Protein AF-A0A7S1SCK1-F1 (afdb_monomer)

pLDDT: mean 80.09, std 20.57, range [30.55, 98.69]

Sequence (343 aa):
ARYFPLAWQRSQPLWGGAASGPFLVRAAGPAEASNVRANECPYAPLHGMSVSAGSFASDSRRTQKKGAPGYTLLMEMQWVSDPSANIENWYIIDIEKIVQESWQLNPHGPAEMMLDGEIFVNVGQNPKVGSSIKQTQHTQLCQGSLSSYKVLQLASPKGPQFSAKLNAMLDVVDVGPEGNPQDQCGVMIKVAAPCPTSPSVLSFLVELRHYLLQRLSGDSIDFLVLTLSDERGGFVVIFAPIPQLVKMGDEHPDLATWVNPLTGESSESVELEETRIDFGKGVGHFLVAKAALRTQILEGGGEDVVRRIWAFNRIPGLRELVDGFIDCWSLGKPPPPPSLFQT

Mean predicted aligned error: 9.14 Å

Foldseek 3Di:
DQKDKDKDFFQQWFWAFALVFIDTPGHGGDIDIWIWGFDPDQPDPFFTTKTWDQDPQFDPVVPPPDPDRDGDPVNVPNPDPDPSSDDLCWQGWDQLVQQSCQVVQADQFALVPDDPPRFWKKKWWWGPLRDPDGRTTIITITGDACVRFPQSPAFDPVGWDQQPQLNWTWTWGFFAAPPDDSLLTFIKIKTKHLRCNDSSNVCLLNVLLSLCRRAVRSQQKHWTWMWIHNNGSIIMIIITIFTPWDWDDDPPVQQTWIANPQVRDICVNLVASDQDDTNQLLRQRDPCPDPSNVCCCVVVPSSNNSSNSRSRRHHGCVSVSSVQSVVCVSVVHDRDPHDPPPD

Organism: Alexandrium catenella (NCBI:txid2925)

Secondary structure (DSSP, 8-state):
--EEEEEEE--SPEEEEETTEEEEEE-S--EEEEEEE--SS-SSTT---EEEPPPPS--GGGTTS--S----HHHHT---SSGGG----TT---HHHHHHHHHHHS-SSBGGGPPTT---EEEEE--GGG--STT--EEEEEE--GGG-GGGG---TT--EEETTTTEEEEEEEESSTT--GGGSEEEEEEEES-TTSHHHHHHHHHHHHHHHHHTTTTTEEEEEEEEE-SBS-EEEEEEEEE-PEEE-SSSGGG-EEE-TTT--BTTTTT-S-----TTGGGT------HHHHHHHHHHTHHHHHHHHHHHT--TTHHHHHHHHHHHHHTTPPPPP------

Nearest PDB structures (foldseek):
  4i5t-assembly3_B-2  TM=5.013E-01  e=2.150E-02  Saccharomyces cerevisiae S288C
  5nk0-assembly1_A  TM=3.611E-01  e=7.558E+00  Homo sapiens
  5i9u-assembly1_A  TM=3.381E-01  e=6.083E+00  Homo sapiens

Radius of gyration: 20.06 Å; Cα contacts (8 Å, |Δi|>4): 668; chains: 1; bounding box: 53×61×51 Å

Solvent-accessible surface area (backbone atoms only — not comparable to full-atom values): 19498 Å² total; per-residue (Å²): 128,73,60,51,80,45,77,49,65,40,80,60,56,42,70,39,47,30,83,95,28,60,46,82,72,40,70,49,67,53,76,46,74,48,42,41,28,72,53,96,69,58,92,41,100,52,43,46,36,43,28,62,52,60,66,74,76,76,65,78,85,67,61,85,82,53,101,62,97,71,69,49,82,84,50,70,71,48,70,67,93,43,75,86,77,56,61,93,49,61,67,55,78,56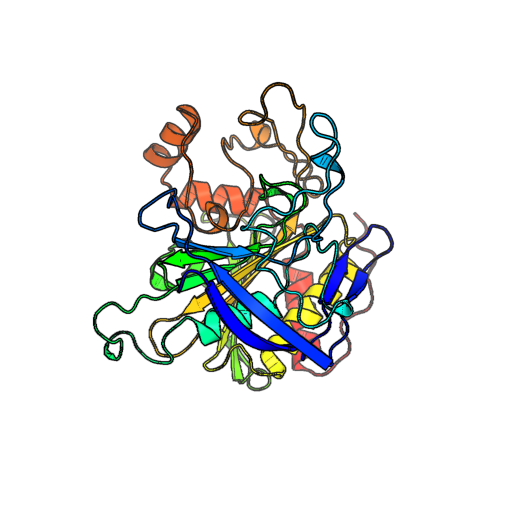,64,66,59,30,36,51,50,24,59,73,65,31,80,88,35,35,65,90,73,59,56,96,88,64,63,48,35,29,20,20,33,52,23,58,78,39,50,88,60,84,87,60,45,47,42,42,35,25,65,32,37,44,88,72,25,71,76,73,64,64,65,29,98,84,43,66,42,80,34,80,83,51,61,25,34,41,31,69,22,72,36,35,49,89,87,58,56,72,82,54,18,12,55,39,36,38,44,37,17,70,58,59,76,37,68,51,42,47,48,51,56,46,49,50,51,51,53,49,23,63,71,61,40,12,57,49,44,45,44,49,44,39,16,23,36,61,53,68,29,32,27,33,37,41,46,22,67,31,57,51,55,43,74,54,69,70,93,46,74,89,73,43,44,38,29,32,79,79,76,70,49,35,27,69,83,70,74,43,78,66,62,63,60,23,69,46,39,66,58,62,51,74,85,76,85,44,71,66,45,45,48,48,33,71,73,62,35,52,66,48,50,38,20,45,28,32,24,62,36,30,56,76,66,47,65,63,56,51,51,49,39,52,55,21,57,74,69,74,41,76,56,78,76,88,70,81,77,82,124

Structure (mmCIF, N/CA/C/O backbone):
data_AF-A0A7S1SCK1-F1
#
_entry.id   AF-A0A7S1SCK1-F1
#
loop_
_atom_site.group_PDB
_atom_site.id
_atom_site.type_symbol
_atom_site.label_atom_id
_atom_site.label_alt_id
_atom_site.label_comp_id
_atom_site.label_asym_id
_atom_site.label_entity_id
_atom_site.label_seq_id
_atom_site.pdbx_PDB_ins_code
_atom_site.Cartn_x
_atom_site.Cartn_y
_atom_site.Cartn_z
_atom_site.occupancy
_atom_site.B_iso_or_equiv
_atom_site.auth_seq_id
_atom_site.auth_comp_id
_atom_site.auth_asym_id
_atom_site.auth_atom_id
_atom_site.pdbx_PDB_model_num
ATOM 1 N N . ALA A 1 1 ? 18.844 20.129 -12.618 1.00 42.25 1 ALA A N 1
ATOM 2 C CA . ALA A 1 1 ? 17.522 20.089 -13.280 1.00 42.25 1 ALA A CA 1
ATOM 3 C C . ALA A 1 1 ? 16.441 20.063 -12.200 1.00 42.25 1 ALA A C 1
ATOM 5 O O . ALA A 1 1 ? 16.673 19.422 -11.186 1.00 42.25 1 ALA A O 1
ATOM 6 N N . ARG A 1 2 ? 15.319 20.790 -12.347 1.00 45.69 2 ARG A N 1
ATOM 7 C CA . ARG A 1 2 ? 14.222 20.780 -11.345 1.00 45.69 2 ARG A CA 1
ATOM 8 C C . ARG A 1 2 ? 13.293 19.563 -11.475 1.00 45.69 2 ARG A C 1
ATOM 10 O O . ARG A 1 2 ? 12.559 19.276 -10.534 1.00 45.69 2 ARG A O 1
ATOM 17 N N . TYR A 1 3 ? 13.349 18.882 -12.622 1.00 56.59 3 TYR A N 1
ATOM 18 C CA . TYR A 1 3 ? 12.568 17.693 -12.939 1.00 56.59 3 TYR A CA 1
ATOM 19 C C . TYR A 1 3 ? 13.442 16.637 -13.621 1.00 56.59 3 TYR A C 1
ATOM 21 O O . TYR A 1 3 ? 14.304 17.000 -14.428 1.00 56.59 3 TYR A O 1
ATOM 29 N N . PHE A 1 4 ? 13.208 15.363 -13.307 1.00 63.53 4 PHE A N 1
ATOM 30 C CA . PHE A 1 4 ? 13.809 14.210 -13.983 1.00 63.53 4 PHE A CA 1
ATOM 31 C C . PHE A 1 4 ? 12.689 13.337 -14.577 1.00 63.53 4 PHE A C 1
ATOM 33 O O . PHE A 1 4 ? 11.868 12.835 -13.801 1.00 63.53 4 PHE A O 1
ATOM 40 N N . PRO A 1 5 ? 12.589 13.216 -15.916 1.00 71.12 5 PRO A N 1
ATOM 41 C CA . PRO A 1 5 ? 11.580 12.381 -16.549 1.00 71.12 5 PRO A CA 1
ATOM 42 C C . PRO A 1 5 ? 12.015 10.912 -16.549 1.00 71.12 5 PRO A C 1
ATOM 44 O O . PRO A 1 5 ? 13.121 10.574 -16.965 1.00 71.12 5 PRO A O 1
ATOM 47 N N . LEU A 1 6 ? 11.104 10.043 -16.132 1.00 76.81 6 LEU A N 1
ATOM 48 C CA . LEU A 1 6 ? 11.223 8.591 -16.169 1.00 76.81 6 LEU A CA 1
ATOM 49 C C . LEU A 1 6 ? 10.222 8.070 -17.195 1.00 76.81 6 LEU A C 1
ATOM 51 O O . LEU A 1 6 ? 9.016 8.120 -16.949 1.00 76.81 6 LEU A O 1
ATOM 55 N N . ALA A 1 7 ? 10.698 7.618 -18.351 1.00 82.12 7 ALA A N 1
ATOM 56 C CA . ALA A 1 7 ? 9.837 7.045 -19.381 1.00 82.12 7 ALA A CA 1
ATOM 57 C C . ALA A 1 7 ? 9.597 5.557 -19.104 1.00 82.12 7 ALA A C 1
ATOM 59 O O . ALA A 1 7 ? 10.535 4.820 -18.803 1.00 82.12 7 ALA A O 1
ATOM 60 N N . TRP A 1 8 ? 8.352 5.106 -19.230 1.00 85.62 8 TRP A N 1
ATOM 61 C CA . TRP A 1 8 ? 7.984 3.699 -19.070 1.00 85.62 8 TRP A CA 1
ATOM 62 C C . TRP A 1 8 ? 6.758 3.358 -19.921 1.00 85.62 8 TRP A C 1
ATOM 64 O O . TRP A 1 8 ? 6.086 4.242 -20.445 1.00 85.62 8 TRP A O 1
ATOM 74 N N . GLN A 1 9 ? 6.477 2.071 -20.107 1.00 87.75 9 GLN A N 1
ATOM 75 C CA . GLN A 1 9 ? 5.295 1.612 -20.836 1.00 87.75 9 GLN A CA 1
ATOM 76 C C . GLN A 1 9 ? 4.350 0.909 -19.872 1.00 87.75 9 GLN A C 1
ATOM 78 O O . GLN A 1 9 ? 4.778 0.024 -19.131 1.00 87.75 9 GLN A O 1
ATOM 83 N N . ARG A 1 10 ? 3.067 1.278 -19.904 1.00 87.75 10 ARG A N 1
ATOM 84 C CA . ARG A 1 10 ? 2.050 0.625 -19.086 1.00 87.75 10 ARG A CA 1
ATOM 85 C C . ARG A 1 10 ? 1.807 -0.792 -19.581 1.00 87.75 10 ARG A C 1
ATOM 87 O O . ARG A 1 10 ? 1.347 -0.992 -20.705 1.00 87.75 10 ARG A O 1
ATOM 94 N N . SER A 1 11 ? 2.074 -1.768 -18.728 1.00 93.56 11 SER A N 1
ATOM 95 C CA . SER A 1 11 ? 1.863 -3.185 -19.014 1.00 93.56 11 SER A CA 1
ATOM 96 C C . SER A 1 11 ? 0.564 -3.718 -18.417 1.00 93.56 11 SER A C 1
ATOM 98 O O . SER A 1 11 ? 0.025 -4.694 -18.937 1.00 93.56 11 SER A O 1
ATOM 100 N N . GLN A 1 12 ? 0.033 -3.075 -17.372 1.00 93.69 12 GLN A N 1
ATOM 101 C CA . GLN A 1 12 ? -1.185 -3.502 -16.693 1.00 93.69 12 GLN A CA 1
ATOM 102 C C . GLN A 1 12 ? -2.282 -2.429 -16.727 1.00 93.69 12 GLN A C 1
ATOM 104 O O . GLN A 1 12 ? -1.997 -1.228 -16.695 1.00 93.69 12 GLN A O 1
ATOM 109 N N . PRO A 1 13 ? -3.564 -2.833 -16.772 1.00 92.06 13 PRO A N 1
ATOM 110 C CA . PRO A 1 13 ? -4.668 -1.893 -16.657 1.00 92.06 13 PRO A CA 1
ATOM 111 C C . PRO A 1 13 ? -4.701 -1.228 -15.274 1.00 92.06 13 PRO A C 1
ATOM 113 O O . PRO A 1 13 ? -4.425 -1.854 -14.252 1.00 92.06 13 PRO A O 1
ATOM 116 N N . LEU A 1 14 ? -5.122 0.035 -15.236 1.00 89.38 14 LEU A N 1
ATOM 117 C CA . LEU A 1 14 ? -5.438 0.736 -13.996 1.00 89.38 14 LEU A CA 1
ATOM 118 C C . LEU A 1 14 ? -6.941 0.640 -13.724 1.00 89.38 14 LEU A C 1
ATOM 120 O O . LEU A 1 14 ? -7.744 1.145 -14.510 1.00 89.38 14 LEU A O 1
ATOM 124 N N . TRP A 1 15 ? -7.310 0.036 -12.595 1.00 90.06 15 TRP A N 1
ATOM 125 C CA . TRP A 1 15 ? -8.703 -0.120 -12.166 1.00 90.06 15 TRP A CA 1
ATOM 126 C C . TRP A 1 15 ? -9.072 0.860 -11.048 1.00 90.06 15 TRP A C 1
ATOM 128 O O . TRP A 1 15 ? -8.384 0.954 -10.025 1.00 90.06 15 TRP A O 1
ATOM 138 N N . GLY A 1 16 ? -10.186 1.562 -11.235 1.00 86.00 16 GLY A N 1
ATOM 139 C CA . GLY A 1 16 ? -10.862 2.370 -10.223 1.00 86.00 16 GLY A CA 1
ATOM 140 C C . GLY A 1 16 ? -12.026 1.603 -9.598 1.00 86.00 16 GLY A C 1
ATOM 141 O O . GLY A 1 16 ? -12.456 0.579 -10.130 1.00 86.00 16 GLY A O 1
ATOM 142 N N . GLY A 1 17 ? -12.527 2.094 -8.467 1.00 85.88 17 GLY A N 1
ATOM 143 C CA . GLY A 1 17 ? -13.680 1.533 -7.769 1.00 85.88 17 GLY A CA 1
ATOM 144 C C . GLY A 1 17 ? -14.823 2.538 -7.662 1.00 85.88 17 GLY A C 1
ATOM 145 O O . GLY A 1 17 ? -14.594 3.719 -7.408 1.00 85.88 17 GLY A O 1
ATOM 146 N N . ALA A 1 18 ? -16.048 2.066 -7.874 1.00 85.56 18 ALA A N 1
ATOM 147 C CA . ALA A 1 18 ? -17.284 2.807 -7.651 1.00 85.56 18 ALA A CA 1
ATOM 148 C C . ALA A 1 18 ? -18.317 1.897 -6.967 1.00 85.56 18 ALA A C 1
ATOM 150 O O . ALA A 1 18 ? -18.137 0.678 -6.927 1.00 85.56 18 ALA A O 1
ATOM 151 N N . ALA A 1 19 ? -19.428 2.473 -6.498 1.00 84.12 19 ALA A N 1
ATOM 152 C CA . ALA A 1 19 ? -20.549 1.719 -5.923 1.00 84.12 19 ALA A CA 1
ATOM 153 C C . ALA A 1 19 ? -21.091 0.638 -6.879 1.00 84.12 19 ALA A C 1
ATOM 155 O O . ALA A 1 19 ? -21.528 -0.428 -6.461 1.00 84.12 19 ALA A O 1
ATOM 156 N N . SER A 1 20 ? -21.041 0.897 -8.191 1.00 84.12 20 SER A N 1
ATOM 157 C CA . SER A 1 20 ? -21.460 -0.044 -9.238 1.00 84.12 20 SER A CA 1
ATOM 158 C C . SER A 1 20 ? -20.439 -1.150 -9.535 1.00 84.12 20 SER A C 1
ATOM 160 O O . SER A 1 20 ? -20.678 -1.970 -10.419 1.00 84.12 20 SER A O 1
ATOM 162 N N . GLY A 1 21 ? -19.291 -1.152 -8.855 1.00 86.31 21 GLY A N 1
ATOM 163 C CA . GLY A 1 21 ? -18.176 -2.062 -9.097 1.00 86.31 21 GLY A CA 1
ATOM 164 C C . GLY A 1 21 ? -16.948 -1.382 -9.715 1.00 86.31 21 GLY A C 1
ATOM 165 O O . GLY A 1 21 ? -16.879 -0.151 -9.809 1.00 86.31 21 GLY A O 1
ATOM 166 N N . PRO A 1 22 ? -15.937 -2.176 -10.106 1.00 89.94 22 PRO A N 1
ATOM 167 C CA . PRO A 1 22 ? -14.716 -1.654 -10.700 1.00 89.94 22 PRO A CA 1
ATOM 168 C C . PRO A 1 22 ? -14.954 -1.093 -12.104 1.00 89.94 22 PRO A C 1
ATOM 170 O O . PRO A 1 22 ? -15.786 -1.591 -12.862 1.00 89.94 22 PRO A O 1
ATOM 173 N N . PHE A 1 23 ? -14.162 -0.093 -12.480 1.00 88.94 23 PHE A N 1
ATOM 174 C CA . PHE A 1 23 ? -14.155 0.475 -13.827 1.00 88.94 23 PHE A CA 1
ATOM 175 C C . PHE A 1 23 ? -12.726 0.690 -14.323 1.00 88.94 23 PHE A C 1
ATOM 177 O O . PHE A 1 23 ? -11.801 0.929 -13.540 1.00 88.94 23 PHE A O 1
ATOM 184 N N . LEU A 1 24 ? -12.536 0.579 -15.638 1.00 89.06 24 LEU A N 1
ATOM 185 C CA . LEU A 1 24 ? -11.230 0.763 -16.259 1.00 89.06 24 LEU A CA 1
ATOM 186 C C . LEU A 1 24 ? -10.907 2.256 -16.335 1.00 89.06 24 LEU A C 1
ATOM 188 O O . LEU A 1 24 ? -11.636 3.019 -16.961 1.00 89.06 24 LEU A O 1
ATOM 192 N N . VAL A 1 25 ? -9.800 2.655 -15.715 1.00 83.50 25 VAL A N 1
ATOM 193 C CA . VAL A 1 25 ? -9.296 4.034 -15.737 1.00 83.50 25 VAL A CA 1
ATOM 194 C C . VAL A 1 25 ? -8.294 4.201 -16.873 1.00 83.50 25 VAL A C 1
ATOM 196 O O . VAL A 1 25 ? -8.360 5.171 -17.621 1.00 83.50 25 VAL A O 1
ATOM 199 N N . ARG A 1 26 ? -7.370 3.241 -17.016 1.00 78.81 26 ARG A N 1
ATOM 200 C CA . ARG A 1 26 ? -6.407 3.177 -18.125 1.00 78.81 26 ARG A CA 1
ATOM 201 C C . ARG A 1 26 ? -6.234 1.750 -18.609 1.00 78.81 26 ARG A C 1
ATOM 203 O O . ARG A 1 26 ? -6.096 0.839 -17.796 1.00 78.81 26 ARG A O 1
ATOM 210 N N . ALA A 1 27 ? -6.177 1.570 -19.922 1.00 86.88 27 ALA A N 1
ATOM 211 C CA . ALA A 1 27 ? -5.784 0.304 -20.530 1.00 86.88 27 ALA A CA 1
ATOM 212 C C . ALA A 1 27 ? -4.258 0.105 -20.475 1.00 86.88 27 ALA A C 1
ATOM 214 O O . ALA A 1 27 ? -3.505 1.068 -20.343 1.00 86.88 27 ALA A O 1
ATOM 215 N N . ALA A 1 28 ? -3.808 -1.143 -20.618 1.00 88.50 28 ALA A N 1
ATOM 216 C CA . ALA A 1 28 ? -2.409 -1.446 -20.910 1.00 88.50 28 ALA A CA 1
ATOM 217 C C . ALA A 1 28 ? -2.033 -1.001 -22.336 1.00 88.50 28 ALA A C 1
ATOM 219 O O . ALA A 1 28 ? -2.894 -0.942 -23.216 1.00 88.50 28 ALA A O 1
ATOM 220 N N . GLY A 1 29 ? -0.751 -0.710 -22.569 1.00 84.81 29 GLY A N 1
ATOM 221 C CA . GLY A 1 29 ? -0.207 -0.337 -23.878 1.00 84.81 29 GLY A CA 1
ATOM 222 C C . GLY A 1 29 ? 0.378 1.079 -23.987 1.00 84.81 29 GLY A C 1
ATOM 223 O O . GLY A 1 29 ? 1.454 1.192 -24.584 1.00 84.81 29 GLY A O 1
ATOM 224 N N . PRO A 1 30 ? -0.265 2.139 -23.446 1.00 79.56 30 PRO A N 1
ATOM 225 C CA . PRO A 1 30 ? 0.226 3.511 -23.573 1.00 79.56 30 PRO A CA 1
ATOM 226 C C . PRO A 1 30 ? 1.644 3.716 -23.026 1.00 79.56 30 PRO A C 1
ATOM 228 O O . PRO A 1 30 ? 2.056 3.078 -22.052 1.00 79.56 30 PRO A O 1
ATOM 231 N N . ALA A 1 31 ? 2.374 4.643 -23.649 1.00 79.56 31 ALA A N 1
ATOM 232 C CA . ALA A 1 31 ? 3.625 5.164 -23.113 1.00 79.56 31 ALA A CA 1
ATOM 233 C C . ALA A 1 31 ? 3.324 6.186 -22.009 1.00 79.56 31 ALA A C 1
ATOM 235 O O . ALA A 1 31 ? 2.456 7.043 -22.155 1.00 79.56 31 ALA A O 1
ATOM 236 N N . GLU A 1 32 ? 4.057 6.097 -20.910 1.00 77.69 32 GLU A N 1
ATOM 237 C CA . GLU A 1 32 ? 3.867 6.891 -19.704 1.00 77.69 32 GLU A CA 1
ATOM 238 C C . GLU A 1 32 ? 5.167 7.618 -19.348 1.00 77.69 32 GLU A C 1
ATOM 240 O O . GLU A 1 32 ? 6.272 7.224 -19.740 1.00 77.69 32 GLU A O 1
ATOM 245 N N . ALA A 1 33 ? 5.037 8.696 -18.579 1.00 72.94 33 ALA A N 1
ATOM 246 C CA . ALA A 1 33 ? 6.177 9.415 -18.037 1.00 72.94 33 ALA A CA 1
ATOM 247 C C . ALA A 1 33 ? 5.908 9.856 -16.596 1.00 72.94 33 ALA A C 1
ATOM 249 O O . ALA A 1 33 ? 4.875 10.460 -16.297 1.00 72.94 33 ALA A O 1
ATOM 250 N N . SER A 1 34 ? 6.870 9.601 -15.713 1.00 72.62 34 SER A N 1
ATOM 251 C CA . SER A 1 34 ? 6.882 10.130 -14.350 1.00 72.62 34 SER A CA 1
ATOM 252 C C . SER A 1 34 ? 7.862 11.295 -14.253 1.00 72.62 34 SER A C 1
ATOM 254 O O . SER A 1 34 ? 9.033 11.154 -14.587 1.00 72.62 34 SER A O 1
ATOM 256 N N . ASN A 1 35 ? 7.391 12.458 -13.798 1.00 67.62 35 ASN A N 1
ATOM 257 C CA . ASN A 1 35 ? 8.214 13.660 -13.652 1.00 67.62 35 ASN A CA 1
ATOM 258 C C . ASN A 1 35 ? 8.532 13.904 -12.176 1.00 67.62 35 ASN A C 1
ATOM 260 O O . ASN A 1 35 ? 7.697 14.419 -11.425 1.00 67.62 35 ASN A O 1
ATOM 264 N N . VAL A 1 36 ? 9.740 13.533 -11.753 1.00 64.31 36 VAL A N 1
ATOM 265 C CA . VAL A 1 36 ? 10.171 13.666 -10.355 1.00 64.31 36 VAL A CA 1
ATOM 266 C C . VAL A 1 36 ? 10.557 15.111 -10.074 1.00 64.31 36 VAL A C 1
ATOM 268 O O . VAL A 1 36 ? 11.450 15.633 -10.737 1.00 64.31 36 VAL A O 1
ATOM 271 N N . ARG A 1 37 ? 9.911 15.757 -9.096 1.00 61.44 37 ARG A N 1
ATOM 272 C CA . ARG A 1 37 ? 10.185 17.145 -8.700 1.00 61.44 37 ARG A CA 1
ATOM 273 C C . ARG A 1 37 ? 10.789 17.213 -7.302 1.00 61.44 37 ARG A C 1
ATOM 275 O O . ARG A 1 37 ? 10.182 16.753 -6.334 1.00 61.44 37 ARG A O 1
ATOM 282 N N . ALA A 1 38 ? 11.901 17.931 -7.164 1.00 52.91 38 ALA A N 1
ATOM 283 C CA . ALA A 1 38 ? 12.373 18.357 -5.851 1.00 52.91 38 ALA A CA 1
ATOM 284 C C . ALA A 1 38 ? 11.420 19.410 -5.248 1.00 52.91 38 ALA A C 1
ATOM 286 O O . ALA A 1 38 ? 11.191 20.469 -5.841 1.00 52.91 38 ALA A O 1
ATOM 287 N N . ASN A 1 39 ? 10.845 19.129 -4.074 1.00 47.62 39 ASN A N 1
ATOM 288 C CA . ASN A 1 39 ? 10.040 20.113 -3.348 1.00 47.62 39 ASN A CA 1
ATOM 289 C C . ASN A 1 39 ? 10.947 21.253 -2.864 1.00 47.62 39 ASN A C 1
ATOM 291 O O . ASN A 1 39 ? 11.971 21.007 -2.237 1.00 47.62 39 ASN A O 1
ATOM 295 N N . GLU A 1 40 ? 10.556 22.503 -3.128 1.00 36.81 40 GLU A N 1
ATOM 296 C CA . GLU A 1 40 ? 11.338 23.694 -2.749 1.00 36.81 40 GLU A CA 1
ATOM 297 C C . GLU A 1 40 ? 11.360 23.927 -1.220 1.00 36.81 40 GLU A C 1
ATOM 299 O O . GLU A 1 40 ? 12.185 24.691 -0.727 1.00 36.81 40 GLU A O 1
ATOM 304 N N . CYS A 1 41 ? 10.489 23.248 -0.460 1.00 33.44 41 CYS A N 1
ATOM 305 C CA . CYS A 1 41 ? 10.453 23.246 1.006 1.00 33.44 41 CYS A CA 1
ATOM 306 C C . CYS A 1 41 ? 10.197 21.816 1.527 1.00 33.44 41 CYS A C 1
ATOM 308 O O . CYS A 1 41 ? 9.042 21.379 1.544 1.00 33.44 41 CYS A O 1
ATOM 310 N N . PRO A 1 42 ? 11.230 21.051 1.921 1.00 34.66 42 PRO A N 1
ATOM 311 C CA . PRO A 1 42 ? 11.028 19.757 2.565 1.00 34.66 42 PRO A CA 1
ATOM 312 C C . PRO A 1 42 ? 10.361 19.963 3.935 1.00 34.66 42 PRO A C 1
ATOM 314 O O . PRO A 1 42 ? 10.872 20.699 4.774 1.00 34.66 42 PRO A O 1
ATOM 317 N N . TYR A 1 43 ? 9.211 19.321 4.170 1.00 34.97 43 TYR A N 1
ATOM 318 C CA . TYR A 1 43 ? 8.501 19.376 5.463 1.00 34.97 43 TYR A CA 1
ATOM 319 C C . TYR A 1 43 ? 9.311 18.738 6.613 1.00 34.97 43 TYR A C 1
ATOM 321 O O . TYR A 1 43 ? 9.049 19.014 7.779 1.00 34.97 43 TYR A O 1
ATOM 329 N N . ALA A 1 44 ? 10.294 17.897 6.281 1.00 35.03 44 ALA A N 1
ATOM 330 C CA . ALA A 1 44 ? 11.272 17.296 7.183 1.00 35.03 44 ALA A CA 1
ATOM 331 C C . ALA A 1 44 ? 12.510 16.859 6.369 1.00 35.03 44 ALA A C 1
ATOM 333 O O . ALA A 1 44 ? 12.363 16.626 5.167 1.00 35.03 44 ALA A O 1
ATOM 334 N N . PRO A 1 45 ? 13.691 16.651 6.988 1.00 33.69 45 PRO A N 1
ATOM 335 C CA . PRO A 1 45 ? 14.883 16.125 6.304 1.00 33.69 45 PRO A CA 1
ATOM 336 C C . PRO A 1 45 ? 14.646 14.797 5.561 1.00 33.69 45 PRO A C 1
ATOM 338 O O . PRO A 1 45 ? 15.330 14.512 4.588 1.00 33.69 45 PRO A O 1
ATOM 341 N N . LEU A 1 46 ? 13.649 14.016 5.999 1.00 36.22 46 LEU A N 1
ATOM 342 C CA . LEU A 1 46 ? 13.269 12.712 5.441 1.00 36.22 46 LEU A CA 1
ATOM 343 C C . LEU A 1 46 ? 12.091 12.776 4.447 1.00 36.22 46 LEU A C 1
ATOM 345 O O . LEU A 1 46 ? 11.764 11.769 3.823 1.00 36.22 46 LEU A O 1
ATOM 349 N N . HIS A 1 47 ? 11.433 13.932 4.285 1.00 32.00 47 HIS A N 1
ATOM 350 C CA . HIS A 1 47 ? 10.285 14.100 3.385 1.00 32.00 47 HIS A CA 1
ATOM 351 C C . HIS A 1 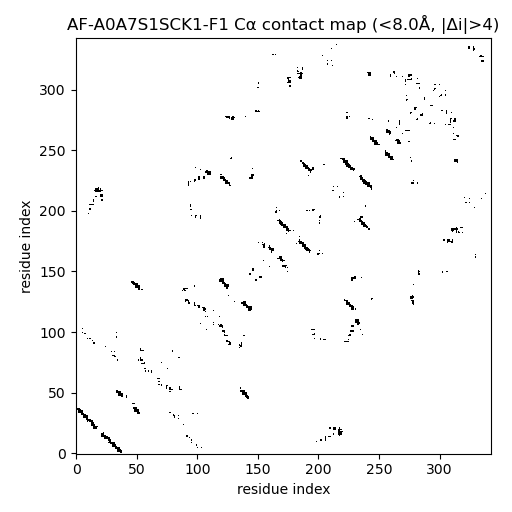47 ? 10.747 14.736 2.070 1.00 32.00 47 HIS A C 1
ATOM 353 O O . HIS A 1 47 ? 10.697 15.956 1.881 1.00 32.00 47 HIS A O 1
ATOM 359 N N . GLY A 1 48 ? 11.269 13.893 1.184 1.00 33.62 48 GLY A N 1
ATOM 360 C CA . GLY A 1 48 ? 11.909 14.312 -0.052 1.00 33.62 48 GLY A CA 1
ATOM 361 C C . GLY A 1 48 ? 11.025 14.064 -1.260 1.00 33.62 48 GLY A C 1
ATOM 362 O O . GLY A 1 48 ? 10.847 12.926 -1.633 1.00 33.62 48 GLY A O 1
ATOM 363 N N . MET A 1 49 ? 10.627 15.137 -1.948 1.00 37.28 49 MET A N 1
ATOM 364 C CA . MET A 1 49 ? 10.156 15.125 -3.345 1.00 37.28 49 MET A CA 1
ATOM 365 C C . MET A 1 49 ? 8.734 14.570 -3.589 1.00 37.28 49 MET A C 1
ATOM 367 O O . MET A 1 49 ? 8.272 13.619 -2.972 1.00 37.28 49 MET A O 1
ATOM 371 N N . SER A 1 50 ? 8.005 15.216 -4.501 1.00 36.53 50 SER A N 1
ATOM 372 C CA . SER A 1 50 ? 6.663 14.806 -4.942 1.00 36.53 50 SER A CA 1
ATOM 373 C C . SER A 1 50 ? 6.693 14.634 -6.456 1.00 36.53 50 SER A C 1
ATOM 375 O O . SER A 1 50 ? 7.206 15.499 -7.169 1.00 36.53 50 SER A O 1
ATOM 377 N N . VAL A 1 51 ? 6.169 13.519 -6.962 1.00 42.69 51 VAL A N 1
ATOM 378 C CA . VAL A 1 51 ? 6.029 13.292 -8.404 1.00 42.69 51 VAL A CA 1
ATOM 379 C C . VAL A 1 51 ? 4.670 13.820 -8.821 1.00 42.69 51 VAL A C 1
ATOM 381 O O . VAL A 1 51 ? 3.643 13.206 -8.530 1.00 42.69 51 VAL A O 1
ATOM 384 N N . SER A 1 52 ? 4.631 14.961 -9.501 1.00 39.94 52 SER A N 1
ATOM 385 C CA . SER A 1 52 ? 3.352 15.523 -9.917 1.00 39.94 52 SER A CA 1
ATOM 386 C C . SER A 1 52 ? 2.694 14.633 -10.973 1.00 39.94 52 SER A C 1
ATOM 388 O O . SER A 1 52 ? 3.288 14.429 -12.034 1.00 39.94 52 SER A O 1
ATOM 390 N N . ALA A 1 53 ? 1.476 14.127 -10.740 1.00 36.06 53 ALA A N 1
ATOM 391 C CA . ALA A 1 53 ? 0.647 13.725 -11.873 1.00 36.06 53 ALA A CA 1
ATOM 392 C C . ALA A 1 53 ? 0.174 14.993 -12.586 1.00 36.06 53 ALA A C 1
ATOM 394 O O . ALA A 1 53 ? -0.119 16.003 -11.939 1.00 36.06 53 ALA A O 1
ATOM 395 N N . GLY A 1 54 ? 0.163 14.937 -13.917 1.00 38.81 54 GLY A N 1
ATOM 396 C CA . GLY A 1 54 ? -0.276 16.033 -14.768 1.00 38.81 54 GLY A CA 1
ATOM 397 C C . GLY A 1 54 ? -1.610 16.599 -14.290 1.00 38.81 54 GLY A C 1
ATOM 398 O O . GLY A 1 54 ? -2.581 15.875 -14.096 1.00 38.81 54 GLY A O 1
ATOM 399 N N . SER A 1 55 ? -1.626 17.901 -14.055 1.00 35.50 55 SER A N 1
ATOM 400 C CA . SER A 1 55 ? -2.835 18.689 -13.862 1.00 35.50 55 SER A CA 1
ATOM 401 C C . SER A 1 55 ? -3.212 19.332 -15.197 1.00 35.50 55 SER A C 1
ATOM 403 O O . SER A 1 55 ? -2.347 19.564 -16.043 1.00 35.50 55 SER A O 1
ATOM 405 N N . PHE A 1 56 ? -4.499 19.613 -15.424 1.00 35.56 56 PHE A N 1
ATOM 406 C CA . PHE A 1 56 ? -4.917 20.332 -16.628 1.00 35.56 56 PHE A CA 1
ATOM 407 C C . PHE A 1 56 ? -4.233 21.703 -16.682 1.00 35.56 56 PHE A C 1
ATOM 409 O O . PHE A 1 56 ? -4.269 22.459 -15.713 1.00 35.56 56 PHE A O 1
ATOM 416 N N . ALA A 1 57 ? -3.665 22.048 -17.841 1.00 37.69 57 ALA A N 1
ATOM 417 C CA . ALA A 1 57 ? -3.026 23.343 -18.078 1.00 37.69 57 ALA A CA 1
ATOM 418 C C . ALA A 1 57 ? -3.988 24.537 -17.865 1.00 37.69 57 ALA A C 1
ATOM 420 O O . ALA A 1 57 ? -3.550 25.666 -17.662 1.00 37.69 57 ALA A O 1
ATOM 421 N N . SER A 1 58 ? -5.300 24.292 -17.867 1.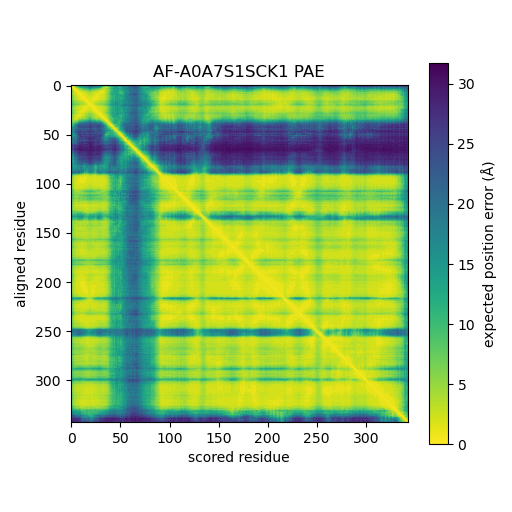00 41.50 58 SER A N 1
ATOM 422 C CA . SER A 1 58 ? -6.349 25.285 -17.646 1.00 41.50 58 SER A CA 1
ATOM 423 C C . SER A 1 58 ? -7.236 24.910 -16.451 1.00 41.50 58 SER A C 1
ATOM 425 O O . SER A 1 58 ? -8.300 24.320 -16.629 1.00 41.50 58 SER A O 1
ATOM 427 N N . ASP A 1 59 ? -6.838 25.263 -15.226 1.00 37.81 59 ASP A N 1
ATOM 428 C CA . ASP A 1 59 ? -7.768 25.248 -14.089 1.00 37.81 59 ASP A CA 1
ATOM 429 C C . ASP A 1 59 ? -8.535 26.578 -14.041 1.00 37.81 59 ASP A C 1
ATOM 431 O O . ASP A 1 59 ? -7.993 27.641 -13.716 1.00 37.81 59 ASP A O 1
ATOM 435 N N . SER A 1 60 ? -9.827 26.522 -14.364 1.00 42.88 60 SER A N 1
ATOM 436 C CA . SER A 1 60 ? -10.766 27.647 -14.285 1.00 42.88 60 SER A CA 1
ATOM 437 C C . SER A 1 60 ? -10.990 28.153 -12.853 1.00 42.88 60 SER A C 1
ATOM 439 O O . SER A 1 60 ? -11.682 29.146 -12.639 1.00 42.88 60 SER A O 1
ATOM 441 N N . ARG A 1 61 ? -10.398 27.525 -11.830 1.00 42.00 61 ARG A N 1
ATOM 442 C CA . ARG A 1 61 ? -10.599 27.922 -10.427 1.00 42.00 61 ARG A CA 1
ATOM 443 C C . ARG A 1 61 ? -9.690 29.039 -9.937 1.00 42.00 61 ARG A C 1
ATOM 445 O O . ARG A 1 61 ? -9.884 29.537 -8.830 1.00 42.00 61 ARG A O 1
ATOM 452 N N . ARG A 1 62 ? -8.770 29.527 -10.776 1.00 39.28 62 ARG A N 1
ATOM 453 C CA . ARG A 1 62 ? -8.009 30.761 -10.502 1.00 39.28 62 ARG A CA 1
ATOM 454 C C . ARG A 1 62 ? -8.680 32.043 -11.011 1.00 39.28 62 ARG A C 1
ATOM 456 O O . ARG A 1 62 ? -8.218 33.139 -10.687 1.00 39.28 62 ARG A O 1
ATOM 463 N N . THR A 1 63 ? -9.791 31.954 -11.744 1.00 40.72 63 THR A N 1
ATOM 464 C CA . THR A 1 63 ? -10.419 33.108 -12.412 1.00 40.72 63 THR A CA 1
ATOM 465 C C . THR A 1 63 ? -11.565 33.750 -11.629 1.00 40.72 63 THR A C 1
ATOM 467 O O . THR A 1 63 ? -12.597 34.070 -12.206 1.00 40.72 63 THR A O 1
ATOM 470 N N . GLN A 1 64 ? -11.396 34.015 -10.329 1.00 45.47 64 GLN A N 1
ATOM 471 C CA . GLN A 1 64 ? -12.269 34.993 -9.653 1.00 45.47 64 GLN A CA 1
ATOM 472 C C . GLN A 1 64 ? -11.649 36.385 -9.497 1.00 45.47 64 GLN A C 1
ATOM 474 O O . GLN A 1 64 ? -12.377 37.319 -9.178 1.00 45.47 64 GLN A O 1
ATOM 479 N N . LYS A 1 65 ? -10.342 36.585 -9.752 1.00 44.22 65 LYS A N 1
ATOM 480 C CA . LYS A 1 65 ? -9.739 37.924 -9.570 1.00 44.22 65 LYS A CA 1
ATOM 481 C C . LYS A 1 65 ? -8.928 38.530 -10.710 1.00 44.22 65 LYS A C 1
ATOM 483 O O . LYS A 1 65 ? -8.713 39.735 -10.652 1.00 44.22 65 LYS A O 1
ATOM 488 N N . LYS A 1 66 ? -8.506 37.804 -11.749 1.00 45.44 66 LYS A N 1
ATOM 489 C CA . LYS A 1 66 ? -7.830 38.420 -12.910 1.00 45.44 66 LYS A CA 1
ATOM 490 C C . LYS A 1 66 ? -8.169 37.652 -14.185 1.00 45.44 66 LYS A C 1
ATOM 492 O O . LYS A 1 66 ? -7.796 36.494 -14.315 1.00 45.44 66 LYS A O 1
ATOM 497 N N . GLY A 1 67 ? -8.916 38.293 -15.083 1.00 41.25 67 GLY A N 1
ATOM 498 C CA . GLY A 1 67 ? -9.449 37.734 -16.329 1.00 41.25 67 GLY A CA 1
ATOM 499 C C . GLY A 1 67 ? -8.406 37.493 -17.422 1.00 41.25 67 GLY A C 1
ATOM 500 O O . GLY A 1 67 ? -8.545 38.014 -18.521 1.00 41.25 67 GLY A O 1
ATOM 501 N N . ALA A 1 68 ? -7.377 36.702 -17.133 1.00 42.75 68 ALA A N 1
ATOM 502 C CA . ALA A 1 68 ? -6.528 36.098 -18.150 1.00 42.75 68 ALA A CA 1
ATOM 503 C C . ALA A 1 68 ? -6.207 34.654 -17.729 1.00 42.75 68 ALA A C 1
ATOM 505 O O . ALA A 1 68 ? -5.874 34.440 -16.558 1.00 42.75 68 ALA A O 1
ATOM 506 N N . PRO A 1 69 ? -6.299 33.664 -18.637 1.00 40.56 69 PRO A N 1
ATOM 507 C CA . PRO A 1 69 ? -5.760 32.337 -18.380 1.00 40.56 69 PRO A CA 1
ATOM 508 C C . PRO A 1 69 ? -4.248 32.481 -18.182 1.00 40.56 69 PRO A C 1
ATOM 510 O O . PRO A 1 69 ? -3.513 32.809 -19.108 1.00 40.56 69 PRO A O 1
ATOM 513 N N . GLY A 1 70 ? -3.800 32.332 -16.940 1.00 40.19 70 GLY A N 1
ATOM 514 C CA . GLY A 1 70 ? -2.391 32.376 -16.585 1.00 40.19 70 GLY A CA 1
ATOM 515 C C . GLY A 1 70 ? -1.937 30.982 -16.210 1.00 40.19 70 GLY A C 1
ATOM 516 O O . GLY A 1 70 ? -2.359 30.460 -15.175 1.00 40.19 70 GLY A O 1
ATOM 517 N N . TYR A 1 71 ? -1.070 30.397 -17.025 1.00 37.75 71 TYR A N 1
ATOM 518 C CA . TYR A 1 71 ? -0.331 29.215 -16.624 1.00 37.75 71 TYR A CA 1
ATOM 519 C C . TYR A 1 71 ? 0.641 29.615 -15.507 1.00 37.75 71 TYR A C 1
ATOM 521 O O . TYR A 1 71 ? 1.240 30.692 -15.523 1.00 37.75 71 TYR A O 1
ATOM 529 N N . THR A 1 72 ? 0.770 28.784 -14.476 1.00 36.88 72 THR A N 1
ATOM 530 C CA . THR A 1 72 ? 1.914 28.930 -13.570 1.00 36.88 72 THR A CA 1
ATOM 531 C C . THR A 1 72 ? 3.091 28.203 -14.198 1.00 36.88 72 THR A C 1
ATOM 533 O O . THR A 1 72 ? 2.894 27.118 -14.735 1.00 36.88 72 THR A O 1
ATOM 536 N N . LEU A 1 73 ? 4.312 28.728 -14.060 1.00 35.22 73 LEU A N 1
ATOM 537 C CA . LEU A 1 73 ? 5.549 28.053 -14.493 1.00 35.22 73 LEU A CA 1
ATOM 538 C C . LEU A 1 73 ? 5.649 26.594 -13.974 1.00 35.22 73 LEU A C 1
ATOM 540 O O . LEU A 1 73 ? 6.334 25.752 -14.546 1.00 35.22 73 LEU A O 1
ATOM 544 N N . LEU A 1 74 ? 4.947 26.305 -12.868 1.00 37.34 74 LEU A N 1
ATOM 545 C CA . LEU A 1 74 ? 4.793 24.997 -12.223 1.00 37.34 74 LEU A CA 1
ATOM 546 C C . LEU A 1 74 ? 3.870 24.019 -12.978 1.00 37.34 74 LEU A C 1
ATOM 548 O O . LEU A 1 74 ? 4.054 22.815 -12.847 1.00 37.34 74 LEU A O 1
ATOM 552 N N . MET A 1 75 ? 2.908 24.520 -13.756 1.00 35.66 75 MET A N 1
ATOM 553 C CA . MET A 1 75 ? 2.016 23.737 -14.626 1.00 35.66 75 MET A CA 1
ATOM 554 C C . MET A 1 75 ? 2.498 23.715 -16.084 1.00 35.66 75 MET A C 1
ATOM 556 O O . MET A 1 75 ? 2.279 22.727 -16.775 1.00 35.66 75 MET A O 1
ATOM 560 N N . GLU A 1 76 ? 3.208 24.755 -16.540 1.00 30.55 76 GLU A N 1
ATOM 561 C CA . GLU A 1 76 ? 3.747 24.866 -17.913 1.00 30.55 76 GLU A CA 1
ATOM 562 C C . GLU A 1 76 ? 4.756 23.766 -18.276 1.00 30.55 76 GLU A C 1
ATOM 564 O O . GLU A 1 76 ? 4.946 23.477 -19.452 1.00 30.55 76 GLU A O 1
ATOM 569 N N . MET A 1 77 ? 5.393 23.134 -17.284 1.00 36.62 77 MET A N 1
ATOM 570 C CA . MET A 1 77 ? 6.396 22.082 -17.503 1.00 36.62 77 MET A CA 1
ATOM 571 C C . MET A 1 77 ? 5.887 20.659 -17.228 1.00 36.62 77 MET A C 1
ATOM 573 O O . MET A 1 77 ? 6.647 19.705 -17.363 1.00 36.62 77 MET A O 1
ATOM 577 N N . GLN A 1 78 ? 4.601 20.489 -16.899 1.00 41.25 78 GLN A N 1
ATOM 578 C CA . GLN A 1 78 ? 3.930 19.184 -16.908 1.00 41.25 78 GLN A CA 1
ATOM 579 C C . GLN A 1 78 ? 3.431 18.869 -18.319 1.00 41.25 78 GLN A C 1
ATOM 581 O O . GLN A 1 78 ? 2.243 18.609 -18.518 1.00 41.25 78 GLN A O 1
ATOM 586 N N . TRP A 1 79 ? 4.310 18.949 -19.322 1.00 36.06 79 TRP A N 1
ATOM 587 C CA . TRP A 1 79 ? 3.893 18.606 -20.674 1.00 36.06 79 TRP A CA 1
ATOM 588 C C . TRP A 1 79 ? 3.510 17.133 -20.715 1.00 36.06 79 TRP A C 1
ATOM 590 O O . TRP A 1 79 ? 4.331 16.231 -20.567 1.00 36.06 79 TRP A O 1
ATOM 600 N N . VAL A 1 80 ? 2.210 16.925 -20.861 1.00 38.16 80 VAL A N 1
ATOM 601 C CA . VAL A 1 80 ? 1.587 15.636 -21.077 1.00 38.16 80 VAL A CA 1
ATOM 602 C C . VAL A 1 80 ? 2.032 15.165 -22.461 1.00 38.16 80 VAL A C 1
ATOM 604 O O . VAL A 1 80 ? 1.581 15.703 -23.470 1.00 38.16 80 VAL A O 1
ATOM 607 N N . SER A 1 81 ? 2.949 14.197 -22.511 1.00 40.38 81 SER A N 1
ATOM 608 C CA . SER A 1 81 ? 3.446 13.632 -23.775 1.00 40.38 81 SER A CA 1
ATOM 609 C C . SER A 1 81 ? 2.343 12.924 -24.578 1.00 40.38 81 SER A C 1
ATOM 611 O O . SER A 1 81 ? 2.443 12.837 -25.798 1.00 40.38 81 SER A O 1
ATOM 613 N N . ASP A 1 82 ? 1.281 12.464 -23.906 1.00 41.53 82 ASP A N 1
ATOM 614 C CA . ASP A 1 82 ? 0.088 11.856 -24.502 1.00 41.53 82 ASP A CA 1
ATOM 615 C C . ASP A 1 82 ? -1.182 12.364 -23.786 1.00 41.53 82 ASP A C 1
ATOM 617 O O . ASP A 1 82 ? -1.393 12.029 -22.621 1.00 41.53 82 ASP A O 1
ATOM 621 N N . PRO A 1 83 ? -2.049 13.169 -24.428 1.00 43.38 83 PRO A N 1
ATOM 622 C CA . PRO A 1 83 ? -3.289 13.666 -23.825 1.00 43.38 83 PRO A CA 1
ATOM 623 C C . PRO A 1 83 ? -4.234 12.578 -23.287 1.00 43.38 83 PRO A C 1
ATOM 625 O O . PRO A 1 83 ? -5.018 12.870 -22.385 1.00 43.38 83 PRO A O 1
ATOM 628 N N . SER A 1 84 ? -4.155 11.338 -23.789 1.00 42.56 84 SER A N 1
ATOM 629 C CA . SER A 1 84 ? -4.902 10.187 -23.256 1.00 42.56 84 SER A CA 1
ATOM 630 C C . SER A 1 84 ? -4.340 9.659 -21.928 1.00 42.56 84 SER A C 1
ATOM 632 O O . SER A 1 84 ? -5.042 8.987 -21.174 1.00 42.56 84 SER A O 1
ATOM 634 N N . ALA A 1 85 ? -3.101 10.034 -21.595 1.00 38.91 85 ALA A N 1
ATOM 635 C CA . ALA A 1 85 ? -2.478 9.822 -20.294 1.00 38.91 85 ALA A CA 1
ATOM 636 C C . ALA A 1 85 ? -2.859 10.909 -19.268 1.00 38.91 85 ALA A C 1
ATOM 638 O O . ALA A 1 85 ? -2.374 10.886 -18.133 1.00 38.91 85 ALA A O 1
ATOM 639 N N . ASN A 1 86 ? -3.714 11.873 -19.627 1.00 41.97 86 ASN A N 1
ATOM 640 C CA . ASN A 1 86 ? -4.276 12.829 -18.681 1.00 41.97 86 ASN A CA 1
ATOM 641 C C . ASN A 1 86 ? -5.555 12.253 -18.069 1.00 41.97 86 ASN A C 1
ATOM 643 O O . ASN A 1 86 ? -6.446 11.806 -18.786 1.00 41.97 86 ASN A O 1
ATOM 647 N N . ILE A 1 87 ? -5.666 12.272 -16.746 1.00 48.69 87 ILE A N 1
ATOM 648 C CA . ILE A 1 87 ? -6.876 11.804 -16.071 1.00 48.69 87 ILE A CA 1
ATOM 649 C C . ILE A 1 87 ? -7.182 12.670 -14.870 1.00 48.69 87 ILE A C 1
ATOM 651 O O . ILE A 1 87 ? -6.297 13.063 -14.110 1.00 48.69 87 ILE A O 1
ATOM 655 N N . GLU A 1 88 ? -8.477 12.822 -14.629 1.00 46.34 88 GLU A N 1
ATOM 656 C CA . GLU A 1 88 ? -9.034 13.086 -13.308 1.00 46.34 88 GLU A CA 1
ATOM 657 C C . GLU A 1 88 ? -8.832 11.837 -12.423 1.00 46.34 88 GLU A C 1
ATOM 659 O O . GLU A 1 88 ? -9.774 11.172 -12.012 1.00 46.34 88 GLU A O 1
ATOM 664 N N . ASN A 1 89 ? -7.572 11.451 -12.176 1.00 51.12 89 ASN A N 1
ATOM 665 C CA . ASN A 1 89 ? -7.193 10.225 -11.458 1.00 51.12 89 ASN A CA 1
ATOM 666 C C . ASN A 1 89 ? -7.270 10.425 -9.941 1.00 51.12 89 ASN A C 1
ATOM 668 O O . ASN A 1 89 ? -6.319 10.179 -9.193 1.00 51.12 89 ASN A O 1
ATOM 672 N N . TRP A 1 90 ? -8.372 11.012 -9.489 1.00 63.78 90 TRP A N 1
ATOM 673 C CA . TRP A 1 90 ? -8.537 11.408 -8.105 1.00 63.78 90 TRP A CA 1
ATOM 674 C C . TRP A 1 90 ? -8.683 10.159 -7.246 1.00 63.78 90 TRP A C 1
ATOM 676 O O . TRP A 1 90 ? -9.586 9.358 -7.464 1.00 63.78 90 TRP A O 1
ATOM 686 N N . TYR A 1 91 ? -7.804 10.020 -6.252 1.00 68.38 91 TYR A N 1
ATOM 687 C CA . TYR A 1 91 ? -7.898 8.961 -5.246 1.00 68.38 91 TYR A CA 1
ATOM 688 C C . TYR A 1 91 ? -7.796 7.531 -5.798 1.00 68.38 91 TYR A C 1
ATOM 690 O O . TYR A 1 91 ? -8.331 6.591 -5.221 1.00 68.38 91 TYR A O 1
ATOM 698 N N . ILE A 1 92 ? -7.103 7.363 -6.925 1.00 80.25 92 ILE A N 1
ATOM 699 C CA . ILE A 1 92 ? -6.802 6.054 -7.502 1.00 80.25 92 ILE A CA 1
ATOM 700 C C . ILE A 1 92 ? -5.318 5.769 -7.290 1.00 80.25 92 ILE A C 1
ATOM 702 O O . ILE A 1 92 ? -4.457 6.556 -7.686 1.00 80.25 92 ILE A O 1
ATOM 706 N N . ILE A 1 93 ? -5.030 4.624 -6.680 1.00 87.81 93 ILE A N 1
ATOM 707 C CA . ILE A 1 93 ? -3.670 4.149 -6.436 1.00 87.81 93 ILE A CA 1
ATOM 708 C C . ILE A 1 93 ? -3.156 3.416 -7.677 1.00 87.81 93 ILE A C 1
ATOM 710 O O . ILE A 1 93 ? -3.690 2.371 -8.057 1.00 87.81 93 ILE A O 1
ATOM 714 N N . ASP A 1 94 ? -2.126 3.972 -8.311 1.00 90.12 94 ASP A N 1
ATOM 715 C CA . ASP A 1 94 ? -1.480 3.423 -9.504 1.00 90.12 94 ASP A CA 1
ATOM 716 C C . ASP A 1 94 ? -0.264 2.579 -9.107 1.00 90.12 94 ASP A C 1
ATOM 718 O O . ASP A 1 94 ? 0.853 3.079 -8.965 1.00 90.12 94 ASP A O 1
ATOM 722 N N . ILE A 1 95 ? -0.516 1.285 -8.895 1.00 95.00 95 ILE A N 1
ATOM 723 C CA . ILE A 1 95 ? 0.477 0.302 -8.437 1.00 95.00 95 ILE A CA 1
ATOM 724 C C . ILE A 1 95 ? 1.677 0.257 -9.382 1.00 95.00 95 ILE A C 1
ATOM 726 O O . ILE A 1 95 ? 2.816 0.301 -8.929 1.00 95.00 95 ILE A O 1
ATOM 730 N N . GLU A 1 96 ? 1.428 0.183 -10.692 1.00 93.94 96 GLU A N 1
ATOM 731 C CA . GLU A 1 96 ? 2.503 0.066 -11.677 1.00 93.94 96 GLU A CA 1
ATOM 732 C C . GLU A 1 96 ? 3.376 1.319 -11.671 1.00 93.94 96 GLU A C 1
ATOM 734 O O . GLU A 1 96 ? 4.595 1.198 -11.650 1.00 93.94 96 GLU A O 1
ATOM 739 N N . LYS A 1 97 ? 2.778 2.512 -11.575 1.00 89.50 97 LYS A N 1
ATOM 740 C CA . LYS A 1 97 ? 3.542 3.757 -11.435 1.00 89.50 97 LYS A CA 1
ATOM 741 C C . LYS A 1 97 ? 4.431 3.757 -10.185 1.00 89.50 97 LYS A C 1
ATOM 743 O O . LYS A 1 97 ? 5.607 4.090 -10.293 1.00 89.50 97 LYS A O 1
ATOM 748 N N . ILE A 1 98 ? 3.896 3.368 -9.023 1.00 92.75 98 ILE A N 1
ATOM 749 C CA . ILE A 1 98 ? 4.654 3.294 -7.758 1.00 92.75 98 ILE A CA 1
ATOM 750 C C . ILE A 1 98 ? 5.843 2.334 -7.895 1.00 92.75 98 ILE A C 1
ATOM 752 O O . ILE A 1 98 ? 6.967 2.671 -7.521 1.00 92.75 98 ILE A O 1
ATOM 756 N N . VAL A 1 99 ? 5.606 1.156 -8.475 1.00 96.00 99 VAL A N 1
ATOM 757 C CA . VAL A 1 99 ? 6.636 0.134 -8.682 1.00 96.00 99 VAL A CA 1
ATOM 758 C C . VAL A 1 99 ? 7.697 0.602 -9.682 1.00 96.00 99 VAL A C 1
ATOM 760 O O . VAL A 1 99 ? 8.887 0.450 -9.416 1.00 96.00 99 VAL A O 1
ATOM 763 N N . GLN A 1 100 ? 7.291 1.202 -10.804 1.00 92.31 100 GLN A N 1
ATOM 764 C CA . GLN A 1 100 ? 8.203 1.721 -11.829 1.00 92.31 100 GLN A CA 1
ATOM 765 C C . GLN A 1 100 ? 9.074 2.860 -11.294 1.00 92.31 100 GLN A C 1
ATOM 767 O O . GLN A 1 100 ? 10.271 2.900 -11.570 1.00 92.31 100 GLN A O 1
ATOM 772 N N . GLU A 1 101 ? 8.497 3.769 -10.508 1.00 88.50 101 GLU A N 1
ATOM 773 C CA . GLU A 1 101 ? 9.238 4.860 -9.874 1.00 88.50 101 GLU A CA 1
ATOM 774 C C . GLU A 1 101 ? 10.216 4.334 -8.825 1.00 88.50 101 GLU A C 1
ATOM 776 O O . GLU A 1 101 ? 11.374 4.738 -8.828 1.00 88.50 101 GLU A O 1
ATOM 781 N N . SER A 1 102 ? 9.799 3.389 -7.977 1.00 91.19 102 SER A N 1
ATOM 782 C CA . SER A 1 102 ? 10.697 2.773 -6.994 1.00 91.19 102 SER A CA 1
ATOM 783 C C . SER A 1 102 ? 11.855 2.038 -7.662 1.00 91.19 102 SER A C 1
ATOM 785 O O . SER A 1 102 ? 13.006 2.244 -7.279 1.00 91.19 102 SER A O 1
ATOM 787 N N . TRP A 1 103 ? 11.564 1.253 -8.704 1.00 92.75 103 TRP A N 1
ATOM 788 C CA . TRP A 1 103 ? 12.570 0.552 -9.495 1.00 92.75 103 TRP A CA 1
ATOM 789 C C . TRP A 1 103 ? 13.571 1.522 -10.119 1.00 92.75 103 TRP A C 1
ATOM 791 O O . TRP A 1 103 ? 14.766 1.296 -10.036 1.00 92.75 103 TRP A O 1
ATOM 801 N N . GLN A 1 104 ? 13.125 2.623 -10.720 1.00 87.88 104 GLN A N 1
ATOM 802 C CA . GLN A 1 104 ? 14.033 3.541 -11.416 1.00 87.88 104 GLN A CA 1
ATOM 803 C C . GLN A 1 104 ? 14.814 4.480 -10.484 1.00 87.88 104 GLN A C 1
ATOM 805 O O . GLN A 1 104 ? 15.851 4.999 -10.890 1.00 87.88 104 GLN A O 1
ATOM 810 N N . LEU A 1 105 ? 14.321 4.729 -9.266 1.00 85.50 105 LEU A N 1
ATOM 811 C CA . LEU A 1 105 ? 14.925 5.679 -8.323 1.00 85.50 105 LEU A CA 1
ATOM 812 C C . LEU A 1 105 ? 15.845 5.040 -7.281 1.00 85.50 105 LEU A C 1
ATOM 814 O O . LEU A 1 105 ? 16.593 5.764 -6.630 1.00 85.50 105 LEU A O 1
ATOM 818 N N . ASN A 1 106 ? 15.789 3.721 -7.101 1.00 85.62 106 ASN A N 1
ATOM 819 C CA . ASN A 1 106 ? 16.620 3.015 -6.129 1.00 85.62 106 ASN A CA 1
ATOM 820 C C . ASN A 1 106 ? 17.781 2.267 -6.803 1.00 85.62 106 ASN A C 1
ATOM 822 O O . ASN A 1 106 ? 17.611 1.748 -7.908 1.00 85.62 106 ASN A O 1
ATOM 826 N N . PRO A 1 107 ? 18.926 2.119 -6.113 1.00 83.81 107 PRO A N 1
ATOM 827 C CA . PRO A 1 107 ? 20.000 1.221 -6.533 1.00 83.81 107 PRO A CA 1
ATOM 828 C C . PRO A 1 107 ? 19.537 -0.239 -6.662 1.00 83.81 107 PRO A C 1
ATOM 830 O O . PRO A 1 107 ? 18.740 -0.724 -5.858 1.00 83.81 107 PRO A O 1
ATOM 833 N N . HIS A 1 108 ? 20.061 -0.960 -7.661 1.00 87.81 108 HIS A N 1
ATOM 834 C CA . HIS A 1 108 ? 19.737 -2.374 -7.930 1.00 87.81 108 HIS A CA 1
ATOM 835 C C . HIS A 1 108 ? 20.804 -3.301 -7.368 1.00 87.81 108 HIS A C 1
ATOM 837 O O . HIS A 1 108 ? 21.539 -3.965 -8.099 1.00 87.81 108 HIS A O 1
ATOM 843 N N . GLY A 1 109 ? 20.900 -3.329 -6.048 1.00 83.81 109 GLY A N 1
ATOM 844 C CA . GLY A 1 109 ? 21.800 -4.233 -5.359 1.00 83.81 109 GLY A CA 1
ATOM 845 C C . GLY A 1 109 ? 21.902 -3.934 -3.873 1.00 83.81 109 GLY A C 1
ATOM 846 O O . GLY A 1 109 ? 21.088 -3.172 -3.341 1.00 83.81 109 GLY A O 1
ATOM 847 N N . PRO A 1 110 ? 22.839 -4.593 -3.181 1.00 90.56 110 PRO A N 1
ATOM 848 C CA . PRO A 1 110 ? 22.916 -4.500 -1.739 1.00 90.56 110 PRO A CA 1
ATOM 849 C C . PRO A 1 110 ? 23.489 -3.144 -1.296 1.00 90.56 110 PRO A C 1
ATOM 851 O O . PRO A 1 110 ? 24.173 -2.470 -2.064 1.00 90.56 110 PRO A O 1
ATOM 854 N N . ALA A 1 111 ? 23.210 -2.720 -0.064 1.00 85.88 111 ALA A N 1
ATOM 855 C CA . ALA A 1 111 ? 23.597 -1.393 0.432 1.00 85.88 111 ALA A CA 1
ATOM 856 C C . ALA A 1 111 ? 25.101 -1.083 0.275 1.00 85.88 111 ALA A C 1
ATOM 858 O O . ALA A 1 111 ? 25.482 0.064 0.056 1.00 85.88 111 ALA A O 1
ATOM 859 N N . GLU A 1 112 ? 25.963 -2.100 0.327 1.00 88.19 112 GLU A N 1
ATOM 860 C CA . GLU A 1 112 ? 27.416 -1.957 0.204 1.00 88.19 112 GLU A CA 1
ATOM 861 C C . GLU A 1 112 ? 27.880 -1.536 -1.198 1.00 88.19 112 GLU A C 1
ATOM 863 O O . GLU A 1 112 ? 29.033 -1.136 -1.355 1.00 88.19 112 GLU A O 1
ATOM 868 N N . MET A 1 113 ? 27.019 -1.637 -2.219 1.00 85.62 113 MET A N 1
ATOM 869 C CA . MET A 1 113 ? 27.347 -1.210 -3.584 1.00 85.62 113 MET A CA 1
ATOM 870 C C . MET A 1 113 ? 26.882 0.209 -3.920 1.00 85.62 113 MET A C 1
ATOM 872 O O . MET A 1 113 ? 27.134 0.673 -5.033 1.00 85.62 113 MET A O 1
ATOM 876 N N . MET A 1 114 ? 26.179 0.869 -2.998 1.00 80.06 114 MET A N 1
ATOM 877 C CA . MET A 1 114 ? 25.688 2.228 -3.204 1.00 80.06 114 MET A CA 1
ATOM 878 C C . MET A 1 114 ? 26.851 3.204 -3.376 1.00 80.06 114 MET A C 1
ATOM 880 O O . MET A 1 114 ? 27.853 3.135 -2.661 1.00 80.06 114 MET A O 1
ATOM 884 N N . LEU A 1 115 ? 26.708 4.129 -4.323 1.00 79.00 115 LEU A N 1
ATOM 885 C CA . LEU A 1 115 ? 27.675 5.203 -4.527 1.00 79.00 115 LEU A CA 1
ATOM 886 C C . LEU A 1 115 ? 27.545 6.268 -3.430 1.00 79.00 115 LEU A C 1
ATOM 888 O O . LEU A 1 115 ? 26.487 6.442 -2.820 1.00 79.00 115 LEU A O 1
ATOM 892 N N . ASP A 1 116 ? 28.618 7.030 -3.213 1.00 75.69 116 ASP A N 1
ATOM 893 C CA . ASP A 1 116 ? 28.626 8.133 -2.251 1.00 75.69 116 ASP A CA 1
ATOM 894 C C . ASP A 1 116 ? 27.471 9.116 -2.517 1.00 75.69 116 ASP A C 1
ATOM 896 O O . ASP A 1 116 ? 27.389 9.750 -3.572 1.00 75.69 116 ASP A O 1
ATOM 900 N N . GLY A 1 117 ? 26.585 9.268 -1.528 1.00 70.25 117 GLY A N 1
ATOM 901 C CA . GLY A 1 117 ? 25.427 10.164 -1.589 1.00 70.25 117 GLY A CA 1
ATOM 902 C C . GLY A 1 117 ? 24.146 9.544 -2.155 1.00 70.25 117 GLY A C 1
ATOM 903 O O . GLY A 1 117 ? 23.112 10.215 -2.143 1.00 70.25 117 GLY A O 1
ATOM 904 N N . GLU A 1 118 ? 24.170 8.287 -2.605 1.00 76.69 118 GLU A N 1
ATOM 905 C CA . GLU A 1 118 ? 22.945 7.549 -2.908 1.00 76.69 118 GLU A CA 1
ATOM 906 C C . GLU A 1 118 ? 22.172 7.227 -1.626 1.00 76.69 118 GLU A C 1
ATOM 908 O O . GLU A 1 118 ? 22.736 7.016 -0.551 1.00 76.69 118 GLU A O 1
ATOM 913 N N . ILE A 1 119 ? 20.847 7.182 -1.746 1.00 79.56 119 ILE A N 1
ATOM 914 C CA . ILE A 1 119 ? 19.938 6.810 -0.665 1.00 79.56 119 ILE A CA 1
ATOM 915 C C . ILE A 1 119 ? 18.869 5.869 -1.209 1.00 79.56 119 ILE A C 1
ATOM 917 O O . ILE A 1 119 ? 18.459 5.990 -2.363 1.00 79.56 119 ILE A O 1
ATOM 921 N N . PHE A 1 120 ? 18.377 4.966 -0.364 1.00 84.00 120 PHE A N 1
ATOM 922 C CA . PHE A 1 120 ? 17.145 4.249 -0.666 1.00 84.00 120 PHE A CA 1
ATOM 923 C C . PHE A 1 120 ? 15.936 5.164 -0.474 1.00 84.00 120 PHE A C 1
ATOM 925 O O . PHE A 1 120 ? 15.884 5.981 0.453 1.00 84.00 120 PHE A O 1
ATOM 932 N N . VAL A 1 121 ? 14.963 5.013 -1.363 1.00 86.12 121 VAL A N 1
ATOM 933 C CA . VAL A 1 121 ? 13.744 5.809 -1.412 1.00 86.12 121 VAL A CA 1
ATOM 934 C C . VAL A 1 121 ? 12.537 4.883 -1.334 1.00 86.12 121 VAL A C 1
ATOM 936 O O . VAL A 1 121 ? 12.359 3.986 -2.160 1.00 86.12 121 VAL A O 1
ATOM 939 N N . ASN A 1 122 ? 11.670 5.154 -0.366 1.00 88.56 122 ASN A N 1
ATOM 940 C CA . ASN A 1 122 ? 10.336 4.590 -0.285 1.00 88.56 122 ASN A CA 1
ATOM 941 C C . ASN A 1 122 ? 9.383 5.418 -1.156 1.00 88.56 122 ASN A C 1
ATOM 943 O O . ASN A 1 122 ? 9.368 6.652 -1.095 1.00 88.56 122 ASN A O 1
ATOM 947 N N . VAL A 1 123 ? 8.597 4.723 -1.973 1.00 90.12 123 VAL A N 1
ATOM 948 C CA . VAL A 1 123 ? 7.719 5.300 -2.990 1.00 90.12 123 VAL A CA 1
ATOM 949 C C . VAL A 1 123 ? 6.296 4.821 -2.752 1.00 90.12 123 VAL A C 1
ATOM 951 O O . VAL A 1 123 ? 6.073 3.628 -2.568 1.00 90.12 123 VAL A O 1
ATOM 954 N N . GLY A 1 124 ? 5.315 5.720 -2.782 1.00 91.06 124 GLY A N 1
ATOM 955 C CA . GLY A 1 124 ? 3.916 5.342 -2.586 1.00 91.06 124 GLY A CA 1
ATOM 956 C C . GLY A 1 124 ? 2.938 6.479 -2.833 1.00 91.06 124 GLY A C 1
ATOM 957 O O . GLY A 1 124 ? 3.328 7.605 -3.123 1.00 91.06 124 GLY A O 1
ATOM 958 N N . GLN A 1 125 ? 1.644 6.194 -2.740 1.00 87.00 125 GLN A N 1
ATOM 959 C CA . GLN A 1 125 ? 0.589 7.194 -2.916 1.00 87.00 125 GLN A CA 1
ATOM 960 C C . GLN A 1 125 ? -0.311 7.236 -1.688 1.00 87.00 125 GLN A C 1
ATOM 962 O O . GLN A 1 125 ? -0.585 6.207 -1.071 1.00 87.00 125 GLN A O 1
ATOM 967 N N . ASN A 1 126 ? -0.790 8.433 -1.352 1.00 87.12 126 ASN A N 1
ATOM 968 C CA . ASN A 1 126 ? -1.795 8.569 -0.312 1.00 87.12 126 ASN A CA 1
ATOM 969 C C . ASN A 1 126 ? -3.131 7.978 -0.782 1.00 87.12 126 ASN A C 1
ATOM 971 O O . ASN A 1 126 ? -3.610 8.359 -1.857 1.00 87.12 126 ASN A O 1
ATOM 975 N N . PRO A 1 127 ? -3.782 7.144 0.043 1.00 88.94 127 PRO A N 1
ATOM 976 C CA . PRO A 1 127 ? -5.184 6.816 -0.149 1.00 88.94 127 PRO A CA 1
ATOM 977 C C . PRO A 1 127 ? -6.053 8.062 0.048 1.00 88.94 127 PRO A C 1
ATOM 979 O O . PRO A 1 127 ? -5.630 9.072 0.626 1.00 88.94 127 PRO A O 1
ATOM 982 N N . LYS A 1 128 ? -7.307 7.985 -0.395 1.00 85.62 128 LYS A N 1
ATOM 983 C CA . LYS A 1 128 ? -8.299 9.062 -0.319 1.00 85.62 128 LYS A CA 1
ATOM 984 C C . LYS A 1 128 ? -8.412 9.675 1.067 1.00 85.62 128 LYS A C 1
ATOM 986 O O . LYS A 1 128 ? -8.333 10.894 1.202 1.00 85.62 128 LYS A O 1
ATOM 991 N N . VAL A 1 129 ? -8.553 8.826 2.081 1.00 85.00 129 VAL A N 1
ATOM 992 C CA . VAL A 1 129 ? -8.697 9.230 3.487 1.00 85.00 129 VAL A CA 1
ATOM 993 C C . VAL A 1 129 ? -7.455 9.944 4.024 1.00 85.00 129 VAL A C 1
ATOM 995 O O . VAL A 1 129 ? -7.564 10.797 4.902 1.00 85.00 129 VAL A O 1
ATOM 998 N N . GLY A 1 130 ? -6.280 9.633 3.474 1.00 80.06 130 GLY A N 1
ATOM 999 C CA . GLY A 1 130 ? -4.989 10.180 3.883 1.00 80.06 130 GLY A CA 1
ATOM 1000 C C . GLY A 1 130 ? -4.591 11.482 3.186 1.00 80.06 130 GLY A C 1
ATOM 1001 O O . GLY A 1 130 ? -3.701 12.188 3.656 1.00 80.06 130 GLY A O 1
ATOM 1002 N N . SER A 1 131 ? -5.236 11.833 2.072 1.00 76.81 131 SER A N 1
ATOM 1003 C CA . SER A 1 131 ? -4.839 12.991 1.269 1.00 76.81 131 SER A CA 1
ATOM 1004 C C . SER A 1 131 ? -5.462 14.301 1.768 1.00 76.81 131 SER A C 1
ATOM 1006 O O . SER A 1 131 ? -6.682 14.463 1.802 1.00 76.81 131 SER A O 1
ATOM 1008 N N . SER A 1 132 ? -4.620 15.285 2.099 1.00 65.19 132 SER A N 1
ATOM 1009 C CA . SER A 1 132 ? -5.038 16.653 2.453 1.00 65.19 132 SER A CA 1
ATOM 1010 C C . SER A 1 132 ? -5.203 17.577 1.240 1.00 65.19 132 SER A C 1
ATOM 1012 O O . SER A 1 132 ? -5.840 18.628 1.341 1.00 65.19 132 SER A O 1
ATOM 1014 N N . ILE A 1 133 ? -4.658 17.194 0.080 1.00 61.38 133 ILE A N 1
ATOM 1015 C CA . ILE A 1 133 ? -4.733 17.979 -1.153 1.00 61.38 133 ILE A CA 1
ATOM 1016 C C . ILE A 1 133 ? -5.820 17.386 -2.038 1.00 61.38 133 ILE A C 1
ATOM 1018 O O . ILE A 1 133 ? -5.666 16.323 -2.643 1.00 61.38 133 ILE A O 1
ATOM 1022 N N . LYS A 1 134 ? -6.931 18.113 -2.147 1.00 52.75 134 LYS A N 1
ATOM 1023 C CA . LYS A 1 134 ? -8.006 17.759 -3.072 1.00 52.75 134 LYS A CA 1
ATOM 1024 C C . LYS A 1 134 ? -7.469 17.831 -4.510 1.00 52.75 134 LYS A C 1
ATOM 1026 O O . LYS A 1 134 ? -6.819 18.805 -4.874 1.00 52.75 134 LYS A O 1
ATOM 1031 N N . GLN A 1 135 ? -7.772 16.808 -5.313 1.00 55.09 135 GLN A N 1
ATOM 1032 C CA . GLN A 1 135 ? -7.580 16.782 -6.776 1.00 55.09 135 GLN A CA 1
ATOM 1033 C C . GLN A 1 135 ? -6.134 16.809 -7.289 1.00 55.09 135 GLN A C 1
ATOM 1035 O O . GLN A 1 135 ? -5.883 17.248 -8.410 1.00 55.09 135 GLN A O 1
ATOM 1040 N N . THR A 1 136 ? -5.185 16.288 -6.514 1.00 53.91 136 THR A N 1
ATOM 1041 C CA . THR A 1 136 ? -3.869 15.936 -7.059 1.00 53.91 136 THR A CA 1
ATOM 1042 C C . THR A 1 136 ? -3.620 14.453 -6.850 1.00 53.91 136 THR A C 1
ATOM 1044 O O . THR A 1 136 ? -3.752 13.949 -5.737 1.00 53.91 136 THR A O 1
ATOM 1047 N N . GLN A 1 137 ? -3.268 13.751 -7.924 1.00 61.56 137 GLN A N 1
ATOM 1048 C CA . GLN A 1 137 ? -2.617 12.456 -7.811 1.00 61.56 137 GLN A CA 1
ATOM 1049 C C . GLN A 1 137 ? -1.116 12.736 -7.816 1.00 61.56 137 GLN A C 1
ATOM 1051 O O . GLN A 1 137 ? -0.608 13.414 -8.705 1.00 61.56 137 GLN A O 1
ATOM 1056 N N . HIS A 1 138 ? -0.385 12.294 -6.810 1.00 69.94 138 HIS A N 1
ATOM 1057 C CA . HIS A 1 138 ? 1.066 12.397 -6.828 1.00 69.94 138 HIS A CA 1
ATOM 1058 C C . HIS A 1 138 ? 1.648 11.247 -6.035 1.00 69.94 138 HIS A C 1
ATOM 1060 O O . HIS A 1 138 ? 1.087 10.843 -5.016 1.00 69.94 138 HIS A O 1
ATOM 1066 N N . THR A 1 139 ? 2.760 10.718 -6.523 1.00 77.56 139 THR A N 1
ATOM 1067 C CA . THR A 1 139 ? 3.552 9.792 -5.727 1.00 77.56 139 THR A CA 1
ATOM 1068 C C . THR A 1 139 ? 4.352 10.602 -4.720 1.00 77.56 139 THR A C 1
ATOM 1070 O O . THR A 1 139 ? 4.905 11.660 -5.044 1.00 77.56 139 THR A O 1
ATOM 1073 N N . GLN A 1 140 ? 4.369 10.130 -3.486 1.00 79.44 140 GLN A N 1
ATOM 1074 C CA . GLN A 1 140 ? 5.221 10.630 -2.430 1.00 79.44 140 GLN A CA 1
ATOM 1075 C C . GLN A 1 140 ? 6.486 9.794 -2.385 1.00 79.44 140 GLN A C 1
ATOM 1077 O O . GLN A 1 140 ? 6.461 8.574 -2.554 1.00 79.44 140 GLN A O 1
ATOM 1082 N N . LEU A 1 141 ? 7.589 10.493 -2.169 1.00 78.50 141 LEU A N 1
ATOM 1083 C CA . LEU A 1 141 ? 8.905 9.918 -2.023 1.00 78.50 141 LEU A CA 1
ATOM 1084 C C . LEU A 1 141 ? 9.404 10.291 -0.621 1.00 78.50 141 LEU A C 1
ATOM 1086 O O . LEU A 1 141 ? 9.140 11.381 -0.099 1.00 78.50 141 LEU A O 1
ATOM 1090 N N . CYS A 1 142 ? 10.083 9.365 0.037 1.00 78.31 142 CYS A N 1
ATOM 1091 C CA . CYS A 1 142 ? 10.802 9.652 1.270 1.00 78.31 142 CYS A CA 1
ATOM 1092 C C . CYS A 1 142 ? 12.047 8.782 1.353 1.00 78.31 142 CYS A C 1
ATOM 1094 O O . CYS A 1 142 ? 12.092 7.694 0.784 1.00 78.31 142 CYS A O 1
ATOM 1096 N N . GLN A 1 143 ? 13.073 9.269 2.047 1.00 82.69 143 GLN A N 1
ATOM 1097 C CA . GLN A 1 143 ? 14.240 8.441 2.316 1.00 82.69 143 GLN A CA 1
ATOM 1098 C C . GLN A 1 143 ? 13.814 7.274 3.211 1.00 82.69 143 GLN A C 1
ATOM 1100 O O . GLN A 1 143 ? 13.211 7.492 4.264 1.00 82.69 143 GLN A O 1
ATOM 1105 N N . GLY A 1 144 ? 14.132 6.053 2.793 1.00 84.75 144 GLY A N 1
ATOM 1106 C CA . GLY A 1 144 ? 13.801 4.859 3.551 1.00 84.75 144 GLY A CA 1
ATOM 1107 C C . GLY A 1 144 ? 13.906 3.575 2.739 1.00 84.75 144 GLY A C 1
ATOM 1108 O O . GLY A 1 144 ? 13.696 3.545 1.528 1.00 84.75 144 GLY A O 1
ATOM 1109 N N . SER A 1 145 ? 14.205 2.506 3.455 1.00 92.50 145 SER A N 1
ATOM 1110 C CA . SER A 1 145 ? 14.261 1.116 3.006 1.00 92.50 145 SER A CA 1
ATOM 1111 C C . SER A 1 145 ? 13.340 0.258 3.874 1.00 92.50 145 SER A C 1
ATOM 1113 O O . SER A 1 145 ? 12.751 0.754 4.839 1.00 92.50 145 SER A O 1
ATOM 1115 N N . LEU A 1 146 ? 13.195 -1.036 3.571 1.00 95.44 146 LEU A N 1
ATOM 1116 C CA . LEU A 1 146 ? 12.355 -1.929 4.378 1.00 95.44 146 LEU A CA 1
ATOM 1117 C C . LEU A 1 146 ? 12.752 -1.919 5.860 1.00 95.44 146 LEU A C 1
ATOM 1119 O O . LEU A 1 146 ? 11.890 -1.885 6.740 1.00 95.44 146 LEU A O 1
ATOM 1123 N N . SER A 1 147 ? 14.057 -1.896 6.136 1.00 94.56 147 SER A N 1
ATOM 1124 C CA . SER A 1 147 ? 14.589 -1.903 7.497 1.00 94.56 147 SER A CA 1
ATOM 1125 C C . SER A 1 147 ? 14.286 -0.610 8.266 1.00 94.56 147 SER A C 1
ATOM 1127 O O . SER A 1 147 ? 14.248 -0.625 9.497 1.00 94.56 147 SER A O 1
ATOM 1129 N N . SER A 1 148 ? 13.965 0.483 7.565 1.00 92.38 148 SER A N 1
ATOM 1130 C CA . SER A 1 148 ? 13.647 1.785 8.166 1.00 92.38 148 SER A CA 1
ATOM 1131 C C . SER A 1 148 ? 12.319 1.799 8.938 1.00 92.38 148 SER A C 1
ATOM 1133 O O . SER A 1 148 ? 12.112 2.677 9.775 1.00 92.38 148 SER A O 1
ATOM 1135 N N . TYR A 1 149 ? 11.418 0.836 8.698 1.00 93.38 149 TYR A N 1
ATOM 1136 C CA . TYR A 1 149 ? 10.050 0.862 9.227 1.00 93.38 149 TYR A CA 1
ATOM 1137 C C . TYR A 1 149 ? 9.696 -0.424 9.979 1.00 93.38 149 TYR A C 1
ATOM 1139 O O . TYR A 1 149 ? 9.439 -1.462 9.372 1.00 93.38 149 TYR A O 1
ATOM 1147 N N . LYS A 1 150 ? 9.595 -0.354 11.313 1.00 92.12 150 LYS A N 1
ATOM 1148 C CA . LYS A 1 150 ? 9.323 -1.527 12.170 1.00 92.12 150 LYS A CA 1
ATOM 1149 C C . LYS A 1 150 ? 8.048 -2.287 11.795 1.00 92.12 150 LYS A C 1
ATOM 1151 O O . LYS A 1 150 ? 8.077 -3.507 11.679 1.00 92.12 150 LYS A O 1
ATOM 1156 N N . VAL A 1 151 ? 6.947 -1.577 11.533 1.00 94.31 151 VAL A N 1
ATOM 1157 C CA . VAL A 1 151 ? 5.670 -2.207 11.142 1.00 94.31 151 VAL A CA 1
ATOM 1158 C C . VAL A 1 151 ? 5.776 -2.966 9.810 1.00 94.31 151 VAL A C 1
ATOM 1160 O O . VAL A 1 151 ? 5.098 -3.970 9.601 1.00 94.31 151 VAL A O 1
ATOM 1163 N N . LEU A 1 152 ? 6.687 -2.555 8.920 1.00 95.75 152 LEU A N 1
ATOM 1164 C CA . LEU A 1 152 ? 6.949 -3.257 7.664 1.00 95.75 152 LEU A CA 1
ATOM 1165 C C . LEU A 1 152 ? 7.889 -4.458 7.835 1.00 95.75 152 LEU A C 1
ATOM 1167 O O . LEU A 1 152 ? 8.016 -5.243 6.899 1.00 95.75 152 LEU A O 1
ATOM 1171 N N . GLN A 1 153 ? 8.484 -4.672 9.011 1.00 95.81 153 GLN A N 1
ATOM 1172 C CA . GLN A 1 153 ? 9.297 -5.860 9.306 1.00 95.81 153 GLN A CA 1
ATOM 1173 C C . GLN A 1 153 ? 8.496 -7.029 9.896 1.00 95.81 153 GLN A C 1
ATOM 1175 O O . GLN A 1 153 ? 9.031 -8.124 10.042 1.00 95.81 153 GLN A O 1
ATOM 1180 N N . LEU A 1 154 ? 7.213 -6.828 10.214 1.00 95.88 154 LEU A N 1
ATOM 1181 C CA . LEU A 1 154 ? 6.343 -7.898 10.714 1.00 95.88 154 LEU A CA 1
ATOM 1182 C C . LEU A 1 154 ? 6.243 -9.056 9.715 1.00 95.88 154 LEU A C 1
ATOM 1184 O O . LEU A 1 154 ? 6.258 -8.833 8.510 1.00 95.88 154 LEU A O 1
ATOM 1188 N N . ALA A 1 155 ? 6.105 -10.284 10.191 1.00 96.38 155 ALA A N 1
ATOM 1189 C CA . ALA A 1 155 ? 5.951 -11.455 9.334 1.00 96.38 155 ALA A CA 1
ATOM 1190 C C . ALA A 1 155 ? 4.747 -12.272 9.789 1.00 96.38 155 ALA A C 1
ATOM 1192 O O . ALA A 1 155 ? 4.372 -12.228 10.965 1.00 96.38 155 ALA A O 1
ATOM 1193 N N . SER A 1 156 ? 4.143 -13.027 8.873 1.00 95.25 156 SER A N 1
ATOM 1194 C CA . SER A 1 156 ? 3.124 -13.995 9.277 1.00 95.25 156 SER A CA 1
ATOM 1195 C C . SER A 1 156 ? 3.739 -15.102 10.147 1.00 95.25 156 SER A C 1
ATOM 1197 O O . SER A 1 156 ? 4.946 -15.350 10.071 1.00 95.25 156 SER A O 1
ATOM 1199 N N . PRO A 1 157 ? 2.938 -15.845 10.934 1.00 91.56 157 PRO A N 1
ATOM 1200 C CA . PRO A 1 157 ? 3.449 -16.959 11.738 1.00 91.56 157 PRO A CA 1
ATOM 1201 C C . PRO A 1 157 ? 4.168 -18.046 10.925 1.00 91.56 157 PRO A C 1
ATOM 1203 O O . PRO A 1 157 ? 5.031 -18.744 11.451 1.00 91.56 157 PRO A O 1
ATOM 1206 N N . LYS A 1 158 ? 3.813 -18.203 9.642 1.00 90.75 158 LYS A N 1
ATOM 1207 C CA . LYS A 1 158 ? 4.469 -19.142 8.715 1.00 90.75 158 LYS A CA 1
ATOM 1208 C C . LYS A 1 158 ? 5.682 -18.524 8.011 1.00 90.75 158 LYS A C 1
ATOM 1210 O O . LYS A 1 158 ? 6.444 -19.250 7.378 1.00 90.75 158 LYS A O 1
ATOM 1215 N N . GLY A 1 159 ? 5.853 -17.210 8.123 1.00 94.44 159 GLY A N 1
ATOM 1216 C CA . GLY A 1 159 ? 6.832 -16.419 7.396 1.00 94.44 159 GLY A CA 1
ATOM 1217 C C . GLY A 1 159 ? 6.560 -16.345 5.887 1.00 94.44 159 GLY A C 1
ATOM 1218 O O . GLY A 1 159 ? 5.683 -17.049 5.367 1.00 94.44 159 GLY A O 1
ATOM 1219 N N . PRO A 1 160 ? 7.343 -15.523 5.165 1.00 96.31 160 PRO A N 1
ATOM 1220 C CA . PRO A 1 160 ? 7.239 -15.394 3.717 1.00 96.31 160 PRO A CA 1
ATOM 1221 C C . PRO A 1 160 ? 7.409 -16.738 3.002 1.00 96.31 160 PRO A C 1
ATOM 1223 O O . PRO A 1 160 ? 8.328 -17.502 3.299 1.00 96.31 160 PRO A O 1
ATOM 1226 N N . GLN A 1 161 ? 6.556 -17.004 2.016 1.00 96.81 161 GLN A N 1
ATOM 1227 C CA . GLN A 1 161 ? 6.562 -18.222 1.207 1.00 96.81 161 GLN A CA 1
ATOM 1228 C C . GLN A 1 161 ? 7.014 -17.916 -0.220 1.00 96.81 161 GLN A C 1
ATOM 1230 O O . GLN A 1 161 ? 6.569 -16.943 -0.827 1.00 96.81 161 GLN A O 1
ATOM 1235 N N . PHE A 1 162 ? 7.884 -18.750 -0.784 1.00 97.06 162 PHE A N 1
ATOM 1236 C CA . PHE A 1 162 ? 8.328 -18.568 -2.164 1.00 97.06 162 PHE A CA 1
ATOM 1237 C C . PHE A 1 162 ? 7.237 -18.982 -3.159 1.00 97.06 162 PHE A C 1
ATOM 1239 O O . PHE A 1 162 ? 6.736 -20.106 -3.116 1.00 97.06 162 PHE A O 1
ATOM 1246 N N . SER A 1 163 ? 6.918 -18.099 -4.105 1.00 96.19 163 SER A N 1
ATOM 1247 C CA . SER A 1 163 ? 6.047 -18.382 -5.243 1.00 96.19 163 SER A CA 1
ATOM 1248 C C . SER A 1 163 ? 6.874 -18.483 -6.518 1.00 96.19 163 SER A C 1
ATOM 1250 O O . SER A 1 163 ? 7.338 -17.478 -7.057 1.00 96.19 163 SER A O 1
ATOM 1252 N N . ALA A 1 164 ? 7.004 -19.699 -7.055 1.00 94.19 164 ALA A N 1
ATOM 1253 C CA . ALA A 1 164 ? 7.704 -19.934 -8.319 1.00 94.19 164 ALA A CA 1
ATOM 1254 C C . ALA A 1 164 ? 7.050 -19.197 -9.501 1.00 94.19 164 ALA A C 1
ATOM 1256 O O . ALA A 1 164 ? 7.743 -18.751 -10.410 1.00 94.19 164 ALA A O 1
ATOM 1257 N N . LYS A 1 165 ? 5.720 -19.024 -9.473 1.00 93.25 165 LYS A N 1
ATOM 1258 C CA . LYS A 1 165 ? 4.968 -18.315 -10.520 1.00 93.25 165 LYS A CA 1
ATOM 1259 C C . LYS A 1 165 ? 5.252 -16.808 -10.519 1.00 93.25 165 LYS A C 1
ATOM 1261 O O . LYS A 1 165 ? 5.248 -16.187 -11.578 1.00 93.25 165 LYS A O 1
ATOM 1266 N N . LEU A 1 166 ? 5.507 -16.228 -9.345 1.00 94.69 166 LEU A N 1
ATOM 1267 C CA . LEU A 1 166 ? 5.919 -14.827 -9.219 1.00 94.69 166 LEU A CA 1
ATOM 1268 C C . LEU A 1 166 ? 7.433 -14.647 -9.347 1.00 94.69 166 LEU A C 1
ATOM 1270 O O . LEU A 1 166 ? 7.872 -13.555 -9.691 1.00 94.69 166 LEU A O 1
ATOM 1274 N N . ASN A 1 167 ? 8.210 -15.699 -9.071 1.00 95.56 167 ASN A N 1
ATOM 1275 C CA . ASN A 1 167 ? 9.632 -15.607 -8.747 1.00 95.56 167 ASN A CA 1
ATOM 1276 C C . ASN A 1 167 ? 9.889 -14.586 -7.619 1.00 95.56 167 ASN A C 1
ATOM 1278 O O . ASN A 1 167 ? 10.747 -13.709 -7.720 1.00 95.56 167 ASN A O 1
ATOM 1282 N N . ALA A 1 168 ? 9.077 -14.676 -6.564 1.00 97.56 168 ALA A N 1
ATOM 1283 C CA . ALA A 1 168 ? 9.044 -13.727 -5.457 1.00 97.56 168 ALA A CA 1
ATOM 1284 C C . ALA A 1 168 ? 8.660 -14.429 -4.147 1.00 97.56 168 ALA A C 1
ATOM 1286 O O . ALA A 1 168 ? 8.018 -15.483 -4.163 1.00 97.56 168 ALA A O 1
ATOM 1287 N N . MET A 1 169 ? 9.010 -13.821 -3.017 1.00 98.06 169 MET A N 1
ATOM 1288 C CA . MET A 1 169 ? 8.474 -14.192 -1.709 1.00 98.06 169 MET A CA 1
ATOM 1289 C C . MET A 1 169 ? 7.157 -13.453 -1.475 1.00 98.06 169 MET A C 1
ATOM 1291 O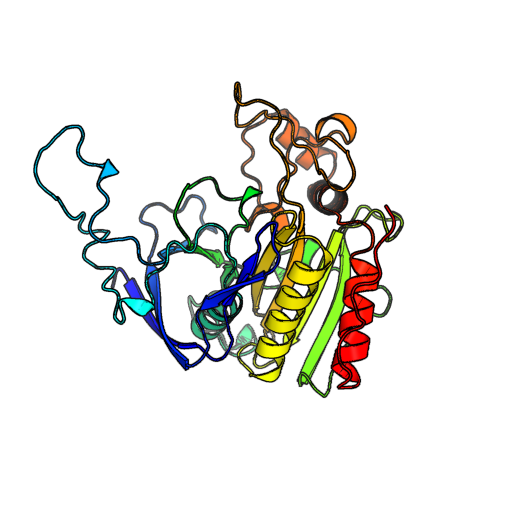 O . MET A 1 169 ? 7.077 -12.243 -1.682 1.00 98.06 169 MET A O 1
ATOM 1295 N N . LEU A 1 170 ? 6.141 -14.176 -1.023 1.00 98.19 170 LEU A N 1
ATOM 1296 C CA . LEU A 1 170 ? 4.826 -13.654 -0.682 1.00 98.19 170 LEU A CA 1
ATOM 1297 C C . LEU A 1 170 ? 4.574 -13.857 0.812 1.00 98.19 170 LEU A C 1
ATOM 1299 O O . LEU A 1 170 ? 4.750 -14.962 1.321 1.00 98.19 170 LEU A O 1
ATOM 1303 N N . ASP A 1 171 ? 4.141 -12.812 1.507 1.00 98.31 171 ASP A N 1
ATOM 1304 C CA . ASP A 1 171 ? 3.705 -12.905 2.900 1.00 98.31 171 ASP A CA 1
ATOM 1305 C C . ASP A 1 171 ? 2.376 -12.170 3.099 1.00 98.31 171 ASP A C 1
ATOM 1307 O O . ASP A 1 171 ? 2.170 -11.094 2.536 1.00 98.31 171 ASP A O 1
ATOM 1311 N N . VAL A 1 172 ? 1.479 -12.749 3.898 1.00 97.88 172 VAL A N 1
ATOM 1312 C CA . VAL A 1 172 ? 0.191 -12.146 4.272 1.00 97.88 172 VAL A CA 1
ATOM 1313 C C . VAL A 1 172 ? 0.205 -11.946 5.777 1.00 97.88 172 VAL A C 1
ATOM 1315 O O . VAL A 1 172 ? 0.070 -12.893 6.556 1.00 97.88 172 VAL A O 1
ATOM 1318 N N . VAL A 1 173 ? 0.433 -10.700 6.169 1.00 97.69 173 VAL A N 1
ATOM 1319 C CA . VAL A 1 173 ? 0.764 -10.305 7.532 1.00 97.69 173 VAL A CA 1
ATOM 1320 C C . VAL A 1 173 ? -0.445 -9.648 8.177 1.00 97.69 173 VAL A C 1
ATOM 1322 O O . VAL A 1 173 ? -0.991 -8.684 7.641 1.00 97.69 173 VAL A O 1
ATOM 1325 N N . ASP A 1 174 ? -0.831 -10.149 9.346 1.00 97.38 174 ASP A N 1
ATOM 1326 C CA . ASP A 1 174 ? -1.836 -9.509 10.187 1.00 97.38 174 ASP A CA 1
ATOM 1327 C C . ASP A 1 174 ? -1.154 -8.417 11.022 1.00 97.38 174 ASP A C 1
ATOM 1329 O O . ASP A 1 174 ? -0.141 -8.656 11.683 1.00 97.38 174 ASP A O 1
ATOM 1333 N N . VAL A 1 175 ? -1.685 -7.198 10.963 1.00 97.25 175 VAL A N 1
ATOM 1334 C CA . VAL A 1 175 ? -1.122 -6.017 11.619 1.00 97.25 175 VAL A CA 1
ATOM 1335 C C . VAL A 1 175 ? -2.118 -5.493 12.645 1.00 97.25 175 VAL A C 1
ATOM 1337 O O . VAL A 1 175 ? -3.152 -4.919 12.309 1.00 97.25 175 VAL A O 1
ATOM 1340 N N . GLY A 1 176 ? -1.787 -5.695 13.912 1.00 96.25 176 GLY A N 1
ATOM 1341 C CA . GLY A 1 176 ? -2.573 -5.254 15.055 1.00 96.25 176 GLY A CA 1
ATOM 1342 C C . GLY A 1 176 ? -1.765 -5.358 16.350 1.00 96.25 176 GLY A C 1
ATOM 1343 O O . GLY A 1 176 ? -0.591 -5.766 16.308 1.00 96.25 176 GLY A O 1
ATOM 1344 N N . PRO A 1 177 ? -2.352 -4.932 17.482 1.00 94.75 177 PRO A N 1
ATOM 1345 C CA . PRO A 1 177 ? -1.783 -5.149 18.808 1.00 94.75 177 PRO A CA 1
ATOM 1346 C C . PRO A 1 177 ? -1.404 -6.616 19.026 1.00 94.75 177 PRO A C 1
ATOM 1348 O O . PRO A 1 177 ? -2.039 -7.526 18.487 1.00 94.75 177 PRO A O 1
ATOM 1351 N N . GLU A 1 178 ? -0.349 -6.860 19.800 1.00 89.69 178 GLU A N 1
ATOM 1352 C CA . GLU A 1 178 ? 0.075 -8.229 20.092 1.00 89.69 178 GLU A CA 1
ATOM 1353 C C . GLU A 1 178 ? -1.026 -8.999 20.833 1.00 89.69 178 GLU A C 1
ATOM 1355 O O . GLU A 1 178 ? -1.640 -8.495 21.769 1.00 89.69 178 GLU A O 1
ATOM 1360 N N . GLY A 1 179 ? -1.279 -10.237 20.403 1.00 89.31 179 GLY A N 1
ATOM 1361 C CA . GLY A 1 179 ? -2.323 -11.085 20.980 1.00 89.31 179 GLY A CA 1
ATOM 1362 C C . GLY A 1 179 ? -3.736 -10.826 20.451 1.00 89.31 179 GLY A C 1
ATOM 1363 O O . GLY A 1 179 ? -4.633 -11.599 20.794 1.00 89.31 179 GLY A O 1
ATOM 1364 N N . ASN A 1 180 ? -3.949 -9.818 19.594 1.00 92.06 180 ASN A N 1
ATOM 1365 C CA . ASN A 1 180 ? -5.248 -9.641 18.949 1.00 92.06 180 ASN A CA 1
ATOM 1366 C C . ASN A 1 180 ? -5.596 -10.849 18.060 1.00 92.06 180 ASN A C 1
ATOM 1368 O O . ASN A 1 180 ? -4.735 -11.353 17.327 1.00 92.06 180 ASN A O 1
ATOM 1372 N N . PRO A 1 181 ? -6.866 -11.291 18.074 1.00 92.31 181 PRO A N 1
ATOM 1373 C CA . PRO A 1 181 ? -7.389 -12.211 17.076 1.00 92.31 181 PRO A CA 1
ATOM 1374 C C . PRO A 1 181 ? -7.184 -11.686 15.649 1.00 92.31 181 PRO A C 1
ATOM 1376 O O . PRO A 1 181 ? -7.201 -10.481 15.400 1.00 92.31 181 PRO A O 1
ATOM 1379 N N . GLN A 1 182 ? -7.016 -12.601 14.696 1.00 90.50 182 GLN A N 1
ATOM 1380 C CA . GLN A 1 182 ? -6.730 -12.275 13.297 1.00 90.50 182 GLN A CA 1
ATOM 1381 C C . GLN A 1 182 ? -7.814 -11.403 12.638 1.00 90.50 182 GLN A C 1
ATOM 1383 O O . GLN A 1 182 ? -7.503 -10.508 11.857 1.00 90.50 182 GLN A O 1
ATOM 1388 N N . ASP A 1 183 ? -9.080 -11.619 12.988 1.00 90.56 183 ASP A N 1
ATOM 1389 C CA . ASP A 1 183 ? -10.237 -10.841 12.532 1.00 90.56 183 ASP A CA 1
ATOM 1390 C C . ASP A 1 183 ? -10.298 -9.421 13.128 1.00 90.56 183 ASP A C 1
ATOM 1392 O O . ASP A 1 183 ? -11.106 -8.598 12.694 1.00 90.56 183 ASP A O 1
ATOM 1396 N N . GLN A 1 184 ? -9.423 -9.113 14.090 1.00 94.69 184 GLN A N 1
ATOM 1397 C CA . GLN A 1 184 ? -9.259 -7.796 14.708 1.00 94.69 184 GLN A CA 1
ATOM 1398 C C . GLN A 1 184 ? -7.996 -7.059 14.237 1.00 94.69 184 GLN A C 1
ATOM 1400 O O . GLN A 1 184 ? -7.649 -6.012 14.785 1.00 94.69 184 GLN A O 1
ATOM 1405 N N . CYS A 1 185 ? -7.314 -7.577 13.216 1.00 97.00 185 CYS A N 1
ATOM 1406 C CA . CYS A 1 185 ? -6.095 -7.001 12.660 1.00 97.00 185 CYS A CA 1
ATOM 1407 C C . CYS A 1 185 ? -6.329 -6.456 11.245 1.00 97.00 185 CYS A C 1
ATOM 1409 O O . CYS A 1 185 ? -7.158 -6.962 10.487 1.00 97.00 185 CYS A O 1
ATOM 1411 N N . GLY A 1 186 ? -5.568 -5.430 10.864 1.00 97.31 186 GLY A N 1
ATOM 1412 C CA . GLY A 1 186 ? -5.419 -5.055 9.459 1.00 97.31 186 GLY A CA 1
ATOM 1413 C C . GLY A 1 186 ? -4.621 -6.118 8.698 1.00 97.31 186 GLY A C 1
ATOM 1414 O O . GLY A 1 186 ? -3.907 -6.912 9.308 1.00 97.31 186 GLY A O 1
ATOM 1415 N N . VAL A 1 187 ? -4.707 -6.135 7.366 1.00 97.81 187 VAL A N 1
ATOM 1416 C CA . VAL A 1 187 ? -3.980 -7.108 6.531 1.00 97.81 187 VAL A CA 1
ATOM 1417 C C . VAL A 1 187 ? -3.013 -6.386 5.601 1.00 97.81 187 VAL A C 1
ATOM 1419 O O . VAL A 1 187 ? -3.389 -5.460 4.882 1.00 97.81 187 VAL A O 1
ATOM 1422 N N . MET A 1 188 ? -1.766 -6.847 5.590 1.00 97.62 188 MET A N 1
ATOM 1423 C CA . MET A 1 188 ? -0.701 -6.362 4.722 1.00 97.62 188 MET A CA 1
ATOM 1424 C C . MET A 1 188 ? -0.156 -7.513 3.878 1.00 97.62 188 MET A C 1
ATOM 1426 O O . MET A 1 188 ? 0.357 -8.493 4.412 1.00 97.62 188 MET A O 1
ATOM 1430 N N . ILE A 1 189 ? -0.222 -7.379 2.556 1.00 98.50 189 ILE A N 1
ATOM 1431 C CA . ILE A 1 189 ? 0.399 -8.311 1.616 1.00 98.50 189 ILE A CA 1
ATOM 1432 C C . ILE A 1 189 ? 1.776 -7.773 1.230 1.00 98.50 189 ILE A C 1
ATOM 1434 O O . ILE A 1 189 ? 1.909 -6.620 0.818 1.00 98.50 189 ILE A O 1
ATOM 1438 N N . LYS A 1 190 ? 2.804 -8.612 1.359 1.00 98.56 190 LYS A N 1
ATOM 1439 C CA . LYS A 1 190 ? 4.188 -8.291 1.002 1.00 98.56 190 LYS A CA 1
ATOM 1440 C C . LYS A 1 190 ? 4.625 -9.156 -0.161 1.00 98.56 190 LYS A C 1
ATOM 1442 O O . LYS A 1 190 ? 4.603 -10.378 -0.052 1.00 98.56 190 LYS A O 1
ATOM 1447 N N . VAL A 1 191 ? 5.050 -8.522 -1.248 1.00 98.56 191 VAL A N 1
ATOM 1448 C CA . VAL A 1 191 ? 5.653 -9.203 -2.398 1.00 98.56 191 VAL A CA 1
ATOM 1449 C C . VAL A 1 191 ? 7.105 -8.761 -2.501 1.00 98.56 191 VAL A C 1
ATOM 1451 O O . VAL A 1 191 ? 7.372 -7.641 -2.930 1.00 98.56 191 VAL A O 1
ATOM 1454 N N . ALA A 1 192 ? 8.035 -9.616 -2.081 1.00 98.25 192 ALA A N 1
ATOM 1455 C CA . ALA A 1 192 ? 9.466 -9.353 -2.175 1.00 98.25 192 ALA A CA 1
ATOM 1456 C C . ALA A 1 192 ? 10.052 -10.032 -3.417 1.00 98.25 192 ALA A C 1
ATOM 1458 O O . ALA A 1 192 ? 10.057 -11.261 -3.515 1.00 98.25 192 ALA A O 1
ATOM 1459 N N . ALA A 1 193 ? 10.532 -9.242 -4.372 1.00 97.69 193 ALA A N 1
ATOM 1460 C CA . ALA A 1 193 ? 11.013 -9.715 -5.663 1.00 97.69 193 ALA A CA 1
ATOM 1461 C C . ALA A 1 193 ? 12.327 -9.017 -6.051 1.00 97.69 193 ALA A C 1
ATOM 1463 O O . ALA A 1 193 ? 12.457 -7.811 -5.838 1.00 97.69 193 ALA A O 1
ATOM 1464 N N . PRO A 1 194 ? 13.269 -9.718 -6.710 1.00 95.81 194 PRO A N 1
ATOM 1465 C CA . PRO A 1 194 ? 14.440 -9.077 -7.311 1.00 95.81 194 PRO A CA 1
ATOM 1466 C C . PRO A 1 194 ? 14.070 -8.054 -8.395 1.00 95.81 194 PRO A C 1
ATOM 1468 O O . PRO A 1 194 ? 14.775 -7.077 -8.603 1.00 95.81 194 PRO A O 1
ATOM 1471 N N . CYS A 1 195 ? 12.952 -8.281 -9.094 1.00 96.62 195 CYS A N 1
ATOM 1472 C CA . CYS A 1 195 ? 12.444 -7.407 -10.146 1.00 96.62 195 CYS A CA 1
ATOM 1473 C C . CYS A 1 195 ? 10.934 -7.178 -9.935 1.00 96.62 195 CYS A C 1
ATOM 1475 O O . CYS A 1 195 ? 10.112 -7.974 -10.413 1.00 96.62 195 CYS A O 1
ATOM 1477 N N . PRO A 1 196 ? 10.537 -6.123 -9.196 1.00 96.75 196 PRO A N 1
ATOM 1478 C CA . PRO A 1 196 ? 9.131 -5.856 -8.889 1.00 96.75 196 PRO A CA 1
ATOM 1479 C C . PRO A 1 196 ? 8.343 -5.404 -10.130 1.00 96.75 196 PRO A C 1
ATOM 1481 O O . PRO A 1 196 ? 7.126 -5.542 -10.165 1.00 96.75 196 PRO A O 1
ATOM 1484 N N . THR A 1 197 ? 9.030 -4.923 -11.174 1.00 96.94 197 THR A N 1
ATOM 1485 C CA . THR A 1 197 ? 8.457 -4.553 -12.480 1.00 96.94 197 THR A CA 1
ATOM 1486 C C . THR A 1 197 ? 8.195 -5.754 -13.394 1.00 96.94 197 THR A C 1
ATOM 1488 O O . THR A 1 197 ? 7.734 -5.578 -14.522 1.00 96.94 197 THR A O 1
ATOM 1491 N N . SER A 1 198 ? 8.480 -6.981 -12.943 1.00 97.00 198 SER A N 1
ATOM 1492 C CA . SER A 1 198 ? 8.198 -8.179 -13.732 1.00 97.00 198 SER A CA 1
ATOM 1493 C C . SER A 1 198 ? 6.692 -8.310 -14.035 1.00 97.00 198 SER A C 1
ATOM 1495 O O . SER A 1 198 ? 5.857 -8.033 -13.166 1.00 97.00 198 SER A O 1
ATOM 1497 N N . PRO A 1 199 ? 6.307 -8.772 -15.244 1.00 95.88 199 PRO A N 1
ATOM 1498 C CA . PRO A 1 199 ? 4.898 -8.887 -15.618 1.00 95.88 199 PRO A CA 1
ATOM 1499 C C . PRO A 1 199 ? 4.072 -9.760 -14.669 1.00 95.88 199 PRO A C 1
ATOM 1501 O O . PRO A 1 199 ? 2.908 -9.458 -14.434 1.00 95.88 199 PRO A O 1
ATOM 1504 N N . SER A 1 200 ? 4.665 -10.816 -14.102 1.00 95.81 200 SER A N 1
ATOM 1505 C CA . SER A 1 200 ? 4.009 -11.716 -13.147 1.00 95.81 200 SER A CA 1
ATOM 1506 C C . SER A 1 200 ? 3.657 -11.018 -11.832 1.00 95.81 200 SER A C 1
ATOM 1508 O O . SER A 1 200 ? 2.543 -11.191 -11.340 1.00 95.81 200 SER A O 1
ATOM 1510 N N . VAL A 1 201 ? 4.572 -10.213 -11.280 1.00 97.81 201 VAL A N 1
ATOM 1511 C CA . VAL A 1 201 ? 4.340 -9.445 -10.047 1.00 97.81 201 VAL A CA 1
ATOM 1512 C C . VAL A 1 201 ? 3.289 -8.363 -10.276 1.00 97.81 201 VAL A C 1
ATOM 1514 O O . VAL A 1 201 ? 2.335 -8.262 -9.503 1.00 97.81 201 VAL A O 1
ATOM 1517 N N . LEU A 1 202 ? 3.414 -7.591 -11.359 1.00 97.69 202 LEU A N 1
ATOM 1518 C CA . LEU A 1 202 ? 2.460 -6.529 -11.677 1.00 97.69 202 LEU A CA 1
ATOM 1519 C C . LEU A 1 202 ? 1.051 -7.080 -11.956 1.00 97.69 202 LEU A C 1
ATOM 1521 O O . LEU A 1 202 ? 0.083 -6.549 -11.412 1.00 97.69 202 LEU A O 1
ATOM 1525 N N . SER A 1 203 ? 0.924 -8.161 -12.739 1.00 96.44 203 SER A N 1
ATOM 1526 C CA . SER A 1 203 ? -0.363 -8.837 -12.992 1.00 96.44 203 SER A CA 1
ATOM 1527 C C . SER A 1 203 ? -0.990 -9.334 -11.693 1.00 96.44 203 SER A C 1
ATOM 1529 O O . SER A 1 203 ? -2.154 -9.037 -11.445 1.00 96.44 203 SER A O 1
ATOM 1531 N N . PHE A 1 204 ? -0.225 -9.989 -10.814 1.00 97.81 204 PHE A N 1
ATOM 1532 C CA . PHE A 1 204 ? -0.732 -10.444 -9.518 1.00 97.81 204 PHE A CA 1
ATOM 1533 C C . PHE A 1 204 ? -1.300 -9.300 -8.671 1.00 97.81 204 PHE A C 1
ATOM 1535 O O . PHE A 1 204 ? -2.422 -9.399 -8.177 1.00 97.81 204 PHE A O 1
ATOM 1542 N N . LEU A 1 205 ? -0.558 -8.197 -8.526 1.00 98.19 205 LEU A N 1
ATOM 1543 C CA . LEU A 1 205 ? -0.986 -7.054 -7.714 1.00 98.19 205 LEU A CA 1
ATOM 1544 C C . LEU A 1 205 ? -2.225 -6.357 -8.299 1.00 98.19 205 LEU A C 1
ATOM 1546 O O . LEU A 1 205 ? -3.139 -5.978 -7.562 1.00 98.19 205 LEU A O 1
ATOM 1550 N N . VAL A 1 206 ? -2.275 -6.194 -9.623 1.00 96.19 206 VAL A N 1
ATOM 1551 C CA . VAL A 1 206 ? -3.402 -5.554 -10.317 1.00 96.19 206 VAL A CA 1
ATOM 1552 C C . VAL A 1 206 ? -4.643 -6.448 -10.313 1.00 96.19 206 VAL A C 1
ATOM 1554 O O . VAL A 1 206 ? -5.750 -5.949 -10.096 1.00 96.19 206 VAL A O 1
ATOM 1557 N N . GLU A 1 207 ? -4.483 -7.760 -10.485 1.00 96.12 207 GLU A N 1
ATOM 1558 C CA . GLU A 1 207 ? -5.572 -8.734 -10.377 1.00 96.12 207 GLU A CA 1
ATOM 1559 C C . GLU A 1 207 ? -6.105 -8.830 -8.948 1.00 96.12 207 GLU A C 1
ATOM 1561 O O . GLU A 1 207 ? -7.322 -8.855 -8.771 1.00 96.12 207 GLU A O 1
ATOM 1566 N N . LEU A 1 208 ? -5.234 -8.799 -7.931 1.00 97.00 208 LEU A N 1
ATOM 1567 C CA . LEU A 1 208 ? -5.645 -8.759 -6.526 1.00 97.00 208 LEU A CA 1
ATOM 1568 C C . LEU A 1 208 ? -6.467 -7.500 -6.234 1.00 97.00 208 LEU A C 1
ATOM 1570 O O . LEU A 1 208 ? -7.554 -7.590 -5.664 1.00 97.00 208 LEU A O 1
ATOM 1574 N N . ARG A 1 209 ? -5.995 -6.324 -6.670 1.00 95.75 209 ARG A N 1
ATOM 1575 C CA . ARG A 1 209 ? -6.755 -5.068 -6.562 1.00 95.75 209 ARG A CA 1
ATOM 1576 C C . ARG A 1 209 ? -8.124 -5.200 -7.218 1.00 95.75 209 ARG A C 1
ATOM 1578 O O . ARG A 1 209 ? -9.131 -4.875 -6.595 1.00 95.75 209 ARG A O 1
ATOM 1585 N N . HIS A 1 210 ? -8.165 -5.656 -8.468 1.00 94.25 210 HIS A N 1
ATOM 1586 C CA . HIS A 1 210 ? -9.412 -5.793 -9.211 1.00 94.25 210 HIS A CA 1
ATOM 1587 C C . HIS A 1 210 ? -10.375 -6.762 -8.513 1.00 94.25 210 HIS A C 1
ATOM 1589 O O . HIS A 1 210 ? -11.543 -6.428 -8.331 1.00 94.25 210 HIS A O 1
ATOM 1595 N N . TYR A 1 211 ? -9.876 -7.909 -8.052 1.00 94.69 211 TYR A N 1
ATOM 1596 C CA . TYR A 1 211 ? -10.648 -8.887 -7.295 1.00 94.69 211 TYR A CA 1
ATOM 1597 C C . TYR A 1 211 ? -11.248 -8.276 -6.022 1.00 94.69 211 TYR A C 1
ATOM 1599 O O . TYR A 1 211 ? -12.449 -8.390 -5.789 1.00 94.69 211 TYR A O 1
ATOM 1607 N N . LEU A 1 212 ? -10.456 -7.557 -5.225 1.00 95.12 212 LEU A N 1
ATOM 1608 C CA . LEU A 1 212 ? -10.942 -6.927 -3.995 1.00 95.12 212 LEU A CA 1
ATOM 1609 C C . LEU A 1 212 ? -11.975 -5.825 -4.268 1.00 95.12 212 LEU A C 1
ATOM 1611 O O . LEU A 1 212 ? -12.994 -5.769 -3.582 1.00 95.12 212 LEU A O 1
ATOM 1615 N N . LEU A 1 213 ? -11.777 -5.012 -5.312 1.00 93.25 213 LEU A N 1
ATOM 1616 C CA . LEU A 1 213 ? -12.756 -4.006 -5.747 1.00 93.25 213 LEU A CA 1
ATOM 1617 C C . LEU A 1 213 ? -14.102 -4.627 -6.152 1.00 93.25 213 LEU A C 1
ATOM 1619 O O . LEU A 1 213 ? -15.146 -4.015 -5.935 1.00 93.25 213 LEU A O 1
ATOM 1623 N N . GLN A 1 214 ? -14.098 -5.836 -6.723 1.00 91.94 214 GLN A N 1
ATOM 1624 C CA . GLN A 1 214 ? -15.328 -6.567 -7.049 1.00 91.94 214 GLN A CA 1
ATOM 1625 C C . GLN A 1 214 ? -16.042 -7.104 -5.806 1.00 91.94 214 GLN A C 1
ATOM 1627 O O . GLN A 1 214 ? -17.266 -7.206 -5.804 1.00 91.94 214 GLN A O 1
ATOM 1632 N N . ARG A 1 215 ? -15.293 -7.494 -4.767 1.00 91.06 215 ARG A N 1
ATOM 1633 C CA . ARG A 1 215 ? -15.850 -8.180 -3.591 1.00 91.06 215 ARG A CA 1
ATOM 1634 C C . ARG A 1 215 ? -16.295 -7.257 -2.472 1.00 91.06 215 ARG A C 1
ATOM 1636 O O . ARG A 1 215 ? -17.224 -7.610 -1.758 1.00 91.06 215 ARG A O 1
ATOM 1643 N N . LEU A 1 216 ? -15.635 -6.118 -2.308 1.00 90.38 216 LEU A N 1
ATOM 1644 C CA . LEU A 1 216 ? -15.798 -5.265 -1.131 1.00 90.38 216 LEU A CA 1
ATOM 1645 C C . LEU A 1 216 ? -16.573 -3.972 -1.419 1.00 90.38 216 LEU A C 1
ATOM 1647 O O . LEU A 1 216 ? -16.615 -3.105 -0.564 1.00 90.38 216 LEU A O 1
ATOM 1651 N N . SER A 1 217 ? -17.218 -3.837 -2.584 1.00 82.50 217 SER A N 1
ATOM 1652 C CA . SER A 1 217 ? -17.748 -2.562 -3.107 1.00 82.50 217 SER A CA 1
ATOM 1653 C C . SER A 1 217 ? -16.637 -1.534 -3.331 1.00 82.50 217 SER A C 1
ATOM 1655 O O . SER A 1 217 ? -16.010 -1.043 -2.395 1.00 82.50 217 SER A O 1
ATOM 1657 N N . GLY A 1 218 ? -16.376 -1.195 -4.593 1.00 78.00 218 GLY A N 1
ATOM 1658 C CA . GLY A 1 218 ? -15.184 -0.439 -4.981 1.00 78.00 218 GLY A CA 1
ATOM 1659 C C . GLY A 1 218 ? -15.066 0.971 -4.387 1.00 78.00 218 GLY A C 1
ATOM 1660 O O . GLY A 1 218 ? -13.980 1.539 -4.418 1.00 78.00 218 GLY A O 1
ATOM 1661 N N . ASP A 1 219 ? -16.147 1.539 -3.857 1.00 84.38 219 ASP A N 1
ATOM 1662 C CA . ASP A 1 219 ? -16.180 2.843 -3.190 1.00 84.38 219 ASP A CA 1
ATOM 1663 C C . ASP A 1 219 ? -16.041 2.781 -1.661 1.00 84.38 219 ASP A C 1
ATOM 1665 O O . ASP A 1 219 ? -15.899 3.831 -1.033 1.00 84.38 219 ASP A O 1
ATOM 1669 N N . SER A 1 220 ? -16.072 1.586 -1.064 1.00 89.19 220 SER A N 1
ATOM 1670 C CA . SER A 1 220 ? -15.978 1.388 0.388 1.00 89.19 220 SER A CA 1
ATOM 1671 C C . SER A 1 220 ? -14.543 1.146 0.870 1.00 89.19 220 SER A C 1
ATOM 1673 O O . SER A 1 220 ? -14.256 1.267 2.063 1.00 89.19 220 SER A O 1
ATOM 1675 N N . ILE A 1 221 ? -13.629 0.844 -0.058 1.00 93.06 221 ILE A N 1
ATOM 1676 C CA . ILE A 1 221 ? -12.221 0.556 0.219 1.00 93.06 221 ILE A CA 1
ATOM 1677 C C . ILE A 1 221 ? -11.273 1.466 -0.572 1.00 93.06 221 ILE A C 1
ATOM 1679 O O . ILE A 1 221 ? -11.629 2.094 -1.569 1.00 93.06 221 ILE A O 1
ATOM 1683 N N . ASP A 1 222 ? -10.038 1.534 -0.101 1.00 92.50 222 ASP A N 1
ATOM 1684 C CA . ASP A 1 222 ? -8.871 2.077 -0.782 1.00 92.50 222 ASP A CA 1
ATOM 1685 C C . ASP A 1 222 ? -7.671 1.153 -0.559 1.00 92.50 222 ASP A C 1
ATOM 1687 O O . ASP A 1 222 ? -7.795 0.067 0.012 1.00 92.50 222 ASP A O 1
ATOM 1691 N N . PHE A 1 223 ? -6.493 1.590 -0.993 1.00 94.50 223 PHE A N 1
ATOM 1692 C CA . PHE A 1 223 ? -5.269 0.824 -0.858 1.00 94.50 223 PHE A CA 1
ATOM 1693 C C . PHE A 1 223 ? -4.122 1.713 -0.378 1.00 94.50 223 PHE A C 1
ATOM 1695 O O . PHE A 1 223 ? -3.868 2.781 -0.926 1.00 94.50 223 PHE A O 1
ATOM 1702 N N . LEU A 1 224 ? -3.374 1.249 0.615 1.00 95.38 224 LEU A N 1
ATOM 1703 C CA . LEU A 1 224 ? -2.015 1.718 0.839 1.00 95.38 224 LEU A CA 1
ATOM 1704 C C . LEU A 1 224 ? -1.086 0.841 -0.000 1.00 95.38 224 LEU A C 1
ATOM 1706 O O . LEU A 1 224 ? -1.021 -0.374 0.203 1.00 95.38 224 LEU A O 1
ATOM 1710 N N . VAL A 1 225 ? -0.368 1.459 -0.939 1.00 97.06 225 VAL A N 1
ATOM 1711 C CA . VAL A 1 225 ? 0.651 0.769 -1.736 1.00 97.06 225 VAL A CA 1
ATOM 1712 C C . VAL A 1 225 ? 1.971 1.508 -1.628 1.00 97.06 225 VAL A C 1
ATOM 1714 O O . VAL A 1 225 ? 2.039 2.707 -1.903 1.00 97.06 225 VAL A O 1
ATOM 1717 N N . LEU A 1 226 ? 3.003 0.769 -1.227 1.00 96.81 226 LEU A N 1
ATOM 1718 C CA . LEU A 1 226 ? 4.375 1.246 -1.100 1.00 96.81 226 LEU A CA 1
ATOM 1719 C C . LEU A 1 226 ? 5.308 0.315 -1.876 1.00 96.81 226 LEU A C 1
ATOM 1721 O O . LEU A 1 226 ? 5.053 -0.885 -1.982 1.00 96.81 226 LEU A O 1
ATOM 1725 N N . THR A 1 227 ? 6.410 0.835 -2.399 1.00 97.88 227 THR A N 1
ATOM 1726 C CA . THR A 1 227 ? 7.501 0.019 -2.940 1.00 97.88 227 THR A CA 1
ATOM 1727 C C . THR A 1 227 ? 8.838 0.600 -2.516 1.00 97.88 227 THR A C 1
ATOM 1729 O O . THR A 1 227 ? 9.094 1.796 -2.674 1.00 97.88 227 THR A O 1
ATOM 1732 N N . LEU A 1 228 ? 9.687 -0.260 -1.964 1.00 95.94 228 LEU A N 1
ATOM 1733 C CA . LEU A 1 228 ? 10.945 0.110 -1.331 1.00 95.94 228 LEU A CA 1
ATOM 1734 C C . LEU A 1 228 ? 11.985 -1.006 -1.480 1.00 95.94 228 LEU A C 1
ATOM 1736 O O . LEU A 1 228 ? 11.631 -2.170 -1.672 1.00 95.94 228 LEU A O 1
ATOM 1740 N N . SER A 1 229 ? 13.262 -0.638 -1.390 1.00 95.31 229 SER A N 1
ATOM 1741 C CA . SER A 1 229 ? 14.394 -1.574 -1.413 1.00 95.31 229 SER A CA 1
ATOM 1742 C C . SER A 1 229 ? 14.421 -2.461 -0.162 1.00 95.31 229 SER A C 1
ATOM 1744 O O . SER A 1 229 ? 14.121 -1.997 0.945 1.00 95.31 229 SER A O 1
ATOM 1746 N N . ASP A 1 230 ? 14.816 -3.725 -0.334 1.00 95.75 230 ASP A N 1
ATOM 1747 C CA . ASP A 1 230 ? 15.137 -4.647 0.765 1.00 95.75 230 ASP A CA 1
ATOM 1748 C C . ASP A 1 230 ? 16.603 -4.556 1.236 1.00 95.75 230 ASP A C 1
ATOM 1750 O O . ASP A 1 230 ? 17.006 -5.299 2.131 1.00 95.75 230 ASP A O 1
ATOM 1754 N N . GLU A 1 231 ? 17.385 -3.647 0.637 1.00 94.44 231 GLU A N 1
ATOM 1755 C CA . GLU A 1 231 ? 18.815 -3.398 0.890 1.00 94.44 231 GLU A CA 1
ATOM 1756 C C . GLU A 1 231 ? 19.754 -4.545 0.494 1.00 94.44 231 GLU A C 1
ATOM 1758 O O . GLU A 1 231 ? 20.948 -4.497 0.787 1.00 94.44 231 GLU A O 1
ATOM 1763 N N . ARG A 1 232 ? 19.236 -5.575 -0.179 1.00 94.44 232 ARG A N 1
ATOM 1764 C CA . ARG A 1 232 ? 19.967 -6.775 -0.620 1.00 94.44 232 ARG A CA 1
ATOM 1765 C C . ARG A 1 232 ? 19.916 -6.964 -2.136 1.00 94.44 232 ARG A C 1
ATOM 1767 O O . ARG A 1 232 ? 20.330 -8.004 -2.645 1.00 94.44 232 ARG A O 1
ATOM 1774 N N . GLY A 1 233 ? 19.425 -5.958 -2.856 1.00 89.88 233 GLY A N 1
ATOM 1775 C CA . GLY A 1 233 ? 19.225 -5.979 -4.303 1.00 89.88 233 GLY A CA 1
ATOM 1776 C C . GLY A 1 233 ? 17.847 -6.436 -4.756 1.00 89.88 233 GLY A C 1
ATOM 1777 O O . GLY A 1 233 ? 17.619 -6.550 -5.958 1.00 89.88 233 GLY A O 1
ATOM 1778 N N . GLY A 1 234 ? 16.936 -6.685 -3.819 1.00 95.62 234 GLY A N 1
ATOM 1779 C CA . GLY A 1 234 ? 15.525 -6.883 -4.086 1.00 95.62 234 GLY A CA 1
ATOM 1780 C C . GLY A 1 234 ? 14.681 -5.679 -3.683 1.00 95.62 234 GLY A C 1
ATOM 1781 O O . GLY A 1 234 ? 15.145 -4.661 -3.165 1.00 95.62 234 GLY A O 1
ATOM 1782 N N . PHE A 1 235 ? 13.390 -5.818 -3.942 1.00 98.12 235 PHE A N 1
ATOM 1783 C CA . PHE A 1 235 ? 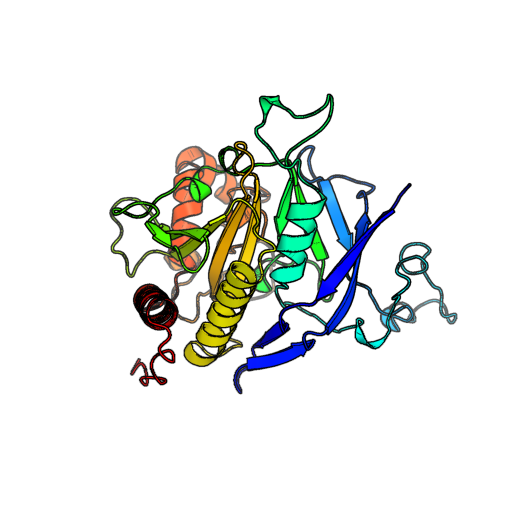12.374 -4.826 -3.636 1.00 98.12 235 PHE A CA 1
ATOM 1784 C C . PHE A 1 235 ? 11.204 -5.504 -2.951 1.00 98.12 235 PHE A C 1
ATOM 1786 O O . PHE A 1 235 ? 10.862 -6.639 -3.280 1.00 98.12 235 PHE A O 1
ATOM 1793 N N . VAL A 1 236 ? 10.542 -4.784 -2.053 1.00 98.38 236 VAL A N 1
ATOM 1794 C CA . VAL A 1 236 ? 9.286 -5.218 -1.447 1.00 98.38 236 VAL A CA 1
ATOM 1795 C C . VAL A 1 236 ? 8.175 -4.281 -1.882 1.00 98.38 236 VAL A C 1
ATOM 1797 O O . VAL A 1 236 ? 8.264 -3.070 -1.692 1.00 98.38 236 VAL A O 1
ATOM 1800 N N . VAL A 1 237 ? 7.111 -4.848 -2.443 1.00 98.69 237 VAL A N 1
ATOM 1801 C CA . VAL A 1 237 ? 5.840 -4.151 -2.630 1.00 98.69 237 VAL A CA 1
ATOM 1802 C C . VAL A 1 237 ? 4.957 -4.453 -1.428 1.00 98.69 237 VAL A C 1
ATOM 1804 O O . VAL A 1 237 ? 4.647 -5.614 -1.155 1.00 98.69 237 VAL A O 1
ATOM 1807 N N . ILE A 1 238 ? 4.560 -3.404 -0.715 1.00 98.50 238 ILE A N 1
ATOM 1808 C CA . ILE A 1 238 ? 3.553 -3.469 0.340 1.00 98.50 238 ILE A CA 1
ATOM 1809 C C . ILE A 1 238 ? 2.216 -3.130 -0.298 1.00 98.50 238 ILE A C 1
ATOM 1811 O O . ILE A 1 238 ? 2.061 -2.048 -0.859 1.00 98.50 238 ILE A O 1
ATOM 1815 N N . PHE A 1 239 ? 1.260 -4.043 -0.207 1.00 98.50 239 PHE A N 1
ATOM 1816 C CA . PHE A 1 239 ? -0.097 -3.864 -0.695 1.00 98.50 239 PHE A CA 1
ATOM 1817 C C . PHE A 1 239 ? -1.070 -4.114 0.455 1.00 98.50 239 PHE A C 1
ATOM 1819 O O . PHE A 1 239 ? -1.149 -5.223 0.977 1.00 98.50 239 PHE A O 1
ATOM 1826 N N . ALA A 1 240 ? -1.806 -3.087 0.861 1.00 97.88 240 ALA A N 1
ATOM 1827 C CA . ALA A 1 240 ? -2.722 -3.168 1.989 1.00 97.88 240 ALA A CA 1
ATOM 1828 C C . ALA A 1 240 ? -4.076 -2.535 1.640 1.00 97.88 240 ALA A C 1
ATOM 1830 O O . ALA A 1 240 ? -4.153 -1.318 1.462 1.00 97.88 240 ALA A O 1
ATOM 1831 N N . PRO A 1 241 ? -5.146 -3.335 1.533 1.00 96.50 241 PRO A N 1
ATOM 1832 C CA . PRO A 1 241 ? -6.510 -2.828 1.437 1.00 96.50 241 PRO A CA 1
ATOM 1833 C C . PRO A 1 241 ? -6.922 -2.160 2.752 1.00 96.50 241 PRO A C 1
ATOM 1835 O O . PRO A 1 241 ? -6.682 -2.710 3.826 1.00 96.50 241 PRO A O 1
ATOM 1838 N N . ILE A 1 242 ? -7.550 -0.990 2.669 1.00 96.12 242 ILE A N 1
ATOM 1839 C CA . ILE A 1 242 ? -8.004 -0.209 3.828 1.00 96.12 242 ILE A CA 1
ATOM 1840 C C . ILE A 1 242 ? -9.430 0.317 3.600 1.00 96.12 242 ILE A C 1
ATOM 1842 O O . ILE A 1 242 ? -9.824 0.506 2.450 1.00 96.12 242 ILE A O 1
ATOM 1846 N N . PRO A 1 243 ? -10.231 0.562 4.648 1.00 95.56 243 PRO A N 1
ATOM 1847 C CA . PRO A 1 243 ? -11.571 1.121 4.508 1.00 95.56 243 PRO A CA 1
ATOM 1848 C C . PRO A 1 243 ? -11.543 2.611 4.137 1.00 95.56 243 PRO A C 1
ATOM 1850 O O . PRO A 1 243 ? -10.648 3.365 4.528 1.00 95.56 243 PRO A O 1
ATOM 1853 N N . GLN A 1 244 ? -12.586 3.069 3.448 1.00 93.19 244 GLN A N 1
ATOM 1854 C CA . GLN A 1 244 ? -12.883 4.490 3.273 1.00 93.19 244 GLN A CA 1
ATOM 1855 C C . GLN A 1 244 ? -13.555 5.027 4.541 1.00 93.19 244 GLN A C 1
ATOM 1857 O O . GLN A 1 244 ? -14.778 5.023 4.676 1.00 93.19 244 GLN A O 1
ATOM 1862 N N . LEU A 1 245 ? -12.735 5.471 5.495 1.00 94.19 245 LEU A N 1
ATOM 1863 C CA . LEU A 1 245 ? -13.195 6.085 6.738 1.00 94.19 245 LEU A CA 1
ATOM 1864 C C . LEU A 1 245 ? -14.099 7.299 6.483 1.00 94.19 245 LEU A C 1
ATOM 1866 O O . LEU A 1 245 ? -13.841 8.129 5.606 1.00 94.19 245 LEU A O 1
ATOM 1870 N N . VAL A 1 246 ? -15.124 7.440 7.321 1.00 92.44 246 VAL A N 1
ATOM 1871 C CA . VAL A 1 246 ? -16.072 8.556 7.281 1.00 92.44 246 VAL A CA 1
ATOM 1872 C C . VAL A 1 246 ? -15.729 9.547 8.382 1.00 92.44 246 VAL A C 1
ATOM 1874 O O . VAL A 1 246 ? -15.619 9.187 9.552 1.00 92.44 246 VAL A O 1
ATOM 1877 N N . LYS A 1 247 ? -15.563 10.812 8.003 1.00 90.62 247 LYS A N 1
ATOM 1878 C CA . LYS A 1 247 ? -15.334 11.909 8.941 1.00 90.62 247 LYS A CA 1
ATOM 1879 C C . LYS A 1 247 ? -16.665 12.375 9.535 1.00 90.62 247 LYS A C 1
ATOM 1881 O O . LYS A 1 247 ? -17.570 12.748 8.791 1.00 90.62 247 LYS A O 1
ATOM 1886 N N . MET A 1 248 ? -16.767 12.390 10.859 1.00 88.62 248 MET A N 1
ATOM 1887 C CA . MET A 1 248 ? -17.931 12.868 11.602 1.00 88.62 248 MET A CA 1
ATOM 1888 C C . MET A 1 248 ? -17.718 14.331 11.997 1.00 88.62 248 MET A C 1
ATOM 1890 O O . MET A 1 248 ? -16.953 14.641 12.908 1.00 88.62 248 MET A O 1
ATOM 1894 N N . GLY A 1 249 ? -18.403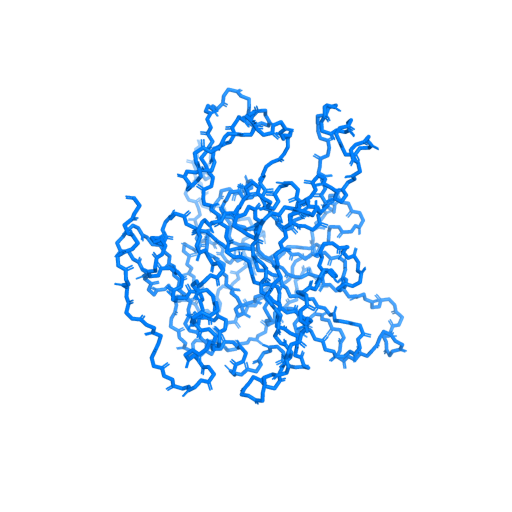 15.234 11.295 1.00 78.00 249 GLY A N 1
ATOM 1895 C CA . GLY A 1 249 ? -18.324 16.676 11.533 1.00 78.00 249 GLY A CA 1
ATOM 1896 C C . GLY A 1 249 ? -17.099 17.354 10.905 1.00 78.00 249 GLY A C 1
ATOM 1897 O O . GLY A 1 249 ? -16.064 16.743 10.639 1.00 78.00 249 GLY A O 1
ATOM 1898 N N . ASP A 1 250 ? -17.232 18.658 10.652 1.00 69.12 250 ASP A N 1
ATOM 1899 C CA . ASP A 1 250 ? -16.215 19.469 9.965 1.00 69.12 250 ASP A CA 1
ATOM 1900 C C . ASP A 1 250 ? -15.707 20.664 10.785 1.00 69.12 250 ASP A C 1
ATOM 1902 O O . ASP A 1 250 ? -14.806 21.368 10.330 1.00 69.12 250 ASP A O 1
ATOM 1906 N N . GLU A 1 251 ? -16.233 20.876 11.994 1.00 66.50 251 GLU A N 1
ATOM 1907 C CA . GLU A 1 251 ? -15.961 22.071 12.809 1.00 66.50 251 GLU A CA 1
ATOM 1908 C C . GLU A 1 251 ? -14.476 22.210 13.180 1.00 66.50 251 GLU A C 1
ATOM 1910 O O . GLU A 1 251 ? -13.914 23.306 13.128 1.00 66.50 251 GLU A O 1
ATOM 1915 N N . HIS A 1 252 ? -13.808 21.086 13.457 1.00 65.56 252 HIS A N 1
ATOM 1916 C CA . HIS A 1 252 ? -12.370 21.020 13.707 1.00 65.56 252 HIS A CA 1
ATOM 1917 C C . HIS A 1 252 ? -11.745 19.884 12.890 1.00 65.56 252 HIS A C 1
ATOM 1919 O O . HIS A 1 252 ? -11.689 18.751 13.361 1.00 65.56 252 HIS A O 1
ATOM 1925 N N . PRO A 1 253 ? -11.262 20.150 11.660 1.00 63.25 253 PRO A N 1
ATOM 1926 C CA . PRO A 1 253 ? -10.791 19.106 10.753 1.00 63.25 253 PRO A CA 1
ATOM 1927 C C . PRO A 1 253 ? -9.699 18.207 11.328 1.00 63.25 253 PRO A C 1
ATOM 1929 O O . PRO A 1 253 ? -9.690 17.012 11.040 1.00 63.25 253 PRO A O 1
ATOM 1932 N N . ASP A 1 254 ? -8.829 18.773 12.163 1.00 63.78 254 ASP A N 1
ATOM 1933 C CA . ASP A 1 254 ? -7.740 18.047 12.811 1.00 63.78 254 ASP A CA 1
ATOM 1934 C C . ASP A 1 254 ? -8.207 17.246 14.036 1.00 63.78 254 ASP A C 1
ATOM 1936 O O . ASP A 1 254 ? -7.539 16.296 14.425 1.00 63.78 254 ASP A O 1
ATOM 1940 N N . LEU A 1 255 ? -9.358 17.581 14.629 1.00 69.94 255 LEU A N 1
ATOM 1941 C CA . LEU A 1 255 ? -9.952 16.914 15.800 1.00 69.94 255 LEU A CA 1
ATOM 1942 C C . LEU A 1 255 ? -11.181 16.076 15.438 1.00 69.94 255 LEU A C 1
ATOM 1944 O O . LEU A 1 255 ? -11.911 15.648 16.324 1.00 69.94 255 LEU A O 1
ATOM 1948 N N . ALA A 1 256 ? -11.432 15.873 14.149 1.00 81.19 256 ALA A N 1
ATOM 1949 C CA . ALA A 1 256 ? -12.628 15.184 13.718 1.00 81.19 256 ALA A CA 1
ATOM 1950 C C . ALA A 1 256 ? -12.603 13.717 14.138 1.00 81.19 256 ALA A C 1
ATOM 1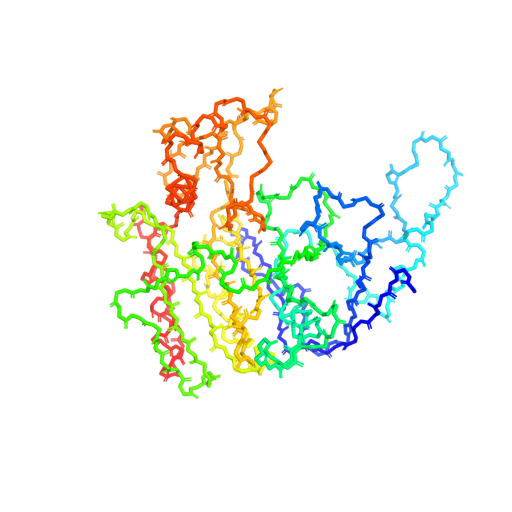952 O O . ALA A 1 256 ? -11.588 13.029 13.996 1.00 81.19 256 ALA A O 1
ATOM 1953 N N . THR A 1 257 ? -13.756 13.251 14.595 1.00 89.69 257 THR A N 1
ATOM 1954 C CA . THR A 1 257 ? -13.995 11.846 14.894 1.00 89.69 257 THR A CA 1
ATOM 1955 C C . THR A 1 257 ? -14.147 11.095 13.582 1.00 89.69 257 THR A C 1
ATOM 1957 O O . THR A 1 257 ? -14.854 11.535 12.676 1.00 89.69 257 THR A O 1
ATOM 1960 N N . TRP A 1 258 ? -13.457 9.969 13.447 1.00 93.69 258 TRP A N 1
ATOM 1961 C CA . TRP A 1 258 ? -13.522 9.133 12.248 1.00 93.69 258 TRP A CA 1
ATOM 1962 C C . TRP A 1 258 ? -14.237 7.835 12.565 1.00 93.69 258 TRP A C 1
ATOM 1964 O O . TRP A 1 258 ? -14.067 7.291 13.650 1.00 93.69 258 TRP A O 1
ATOM 1974 N N . VAL A 1 259 ? -15.007 7.328 11.612 1.00 96.06 259 VAL A N 1
ATOM 1975 C CA . VAL A 1 259 ? -15.720 6.056 11.724 1.00 96.06 259 VAL A CA 1
ATOM 1976 C C . VAL A 1 259 ? -15.217 5.114 10.644 1.00 96.06 259 VAL A C 1
ATOM 1978 O O . VAL A 1 259 ? -15.127 5.505 9.478 1.00 96.06 259 VAL A O 1
ATOM 1981 N N . ASN A 1 260 ? -14.907 3.876 11.024 1.00 97.12 260 ASN A N 1
ATOM 1982 C CA . ASN A 1 260 ? -14.753 2.789 10.068 1.00 97.12 260 ASN A CA 1
ATOM 1983 C C . ASN A 1 260 ? -16.155 2.232 9.757 1.00 97.12 260 ASN A C 1
ATOM 1985 O O . ASN A 1 260 ? -16.739 1.556 10.606 1.00 97.12 260 ASN A O 1
ATOM 1989 N N . PRO A 1 261 ? -16.723 2.496 8.565 1.00 95.94 261 PRO A N 1
ATOM 1990 C CA . PRO A 1 261 ? -18.088 2.074 8.249 1.00 95.94 261 PRO A CA 1
ATOM 1991 C C . PRO A 1 261 ? -18.243 0.549 8.164 1.00 95.94 261 PRO A C 1
ATOM 1993 O O . PRO A 1 261 ? -19.364 0.058 8.237 1.00 95.94 261 PRO A O 1
ATOM 1996 N N . LEU A 1 262 ? -17.143 -0.197 8.017 1.00 95.44 262 LEU A N 1
ATOM 1997 C CA . LEU A 1 262 ? -17.162 -1.654 7.885 1.00 95.44 262 LEU A CA 1
ATOM 1998 C C . LEU A 1 262 ? -17.159 -2.375 9.238 1.00 95.44 262 LEU A C 1
ATOM 2000 O O . LEU A 1 262 ? -17.555 -3.535 9.305 1.00 95.44 262 LEU A O 1
ATOM 2004 N N . THR A 1 263 ? -16.719 -1.710 10.310 1.00 96.00 263 THR A N 1
ATOM 2005 C CA . THR A 1 263 ? -16.748 -2.258 11.679 1.00 96.00 263 THR A CA 1
ATOM 2006 C C . THR A 1 263 ? -17.754 -1.539 12.578 1.00 96.00 263 THR A C 1
ATOM 2008 O O . THR A 1 263 ? -18.153 -2.084 13.602 1.00 96.00 263 THR A O 1
ATOM 2011 N N . GLY A 1 264 ? -18.166 -0.321 12.213 1.00 95.50 264 GLY A N 1
ATOM 2012 C CA . GLY A 1 264 ? -19.004 0.552 13.038 1.00 95.50 264 GLY A CA 1
ATOM 2013 C C . GLY A 1 264 ? -18.246 1.264 14.164 1.00 95.50 264 GLY A C 1
ATOM 2014 O O . GLY A 1 264 ? -18.852 2.025 14.915 1.00 95.50 264 GLY A O 1
ATOM 2015 N N . GLU A 1 265 ? -16.934 1.050 14.288 1.00 96.56 265 GLU A N 1
ATOM 2016 C CA . GLU A 1 265 ? -16.110 1.664 15.331 1.00 96.56 265 GLU A CA 1
ATOM 2017 C C . GLU A 1 265 ? -15.797 3.127 15.006 1.00 96.56 265 GLU A C 1
ATOM 2019 O O . GLU A 1 265 ? -15.492 3.482 13.862 1.00 96.56 265 GLU A O 1
ATOM 2024 N N . SER A 1 266 ? -15.813 3.976 16.034 1.00 96.12 266 SER A N 1
ATOM 2025 C CA . SER A 1 266 ? -15.347 5.361 15.958 1.00 96.12 266 SER A CA 1
ATOM 2026 C C . SER A 1 266 ? -13.978 5.524 16.615 1.00 96.12 266 SER A C 1
ATOM 2028 O O . SER A 1 266 ? -13.640 4.793 17.546 1.00 96.12 266 SER A O 1
ATOM 2030 N N . SER A 1 267 ? -13.213 6.528 16.185 1.00 93.62 267 SER A N 1
ATOM 2031 C CA . SER A 1 267 ? -11.922 6.892 16.779 1.00 93.62 267 SER A CA 1
ATOM 2032 C C . SER A 1 267 ? -12.014 7.146 18.285 1.00 93.62 267 SER A C 1
ATOM 2034 O O . SER A 1 267 ? -11.102 6.791 19.020 1.00 93.62 267 SER A O 1
ATOM 2036 N N . GLU A 1 268 ? -13.134 7.707 18.750 1.00 92.38 268 GLU A N 1
ATOM 2037 C CA . GLU A 1 268 ? -13.422 7.901 20.175 1.00 92.38 268 GLU A CA 1
ATOM 2038 C C . GLU A 1 268 ? -13.640 6.570 20.898 1.00 92.38 268 GLU A C 1
ATOM 2040 O O . GLU A 1 268 ? -13.061 6.351 21.956 1.00 92.38 268 GLU A 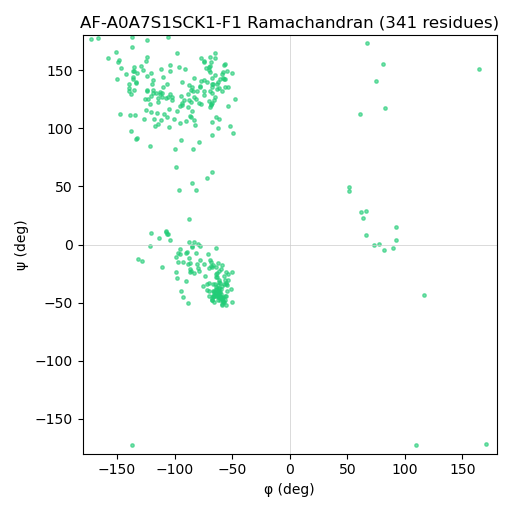O 1
ATOM 2045 N N . SER A 1 269 ? -14.428 5.657 20.315 1.00 93.88 269 SER A N 1
ATOM 2046 C CA . SER A 1 269 ? -14.740 4.362 20.937 1.00 93.88 269 SER A CA 1
ATOM 2047 C C . SER A 1 269 ? -13.518 3.462 21.127 1.00 93.88 269 SER A C 1
ATOM 2049 O O . SER A 1 269 ? -13.517 2.617 22.017 1.00 93.88 269 SER A O 1
ATOM 2051 N N . VAL A 1 270 ? -12.481 3.654 20.305 1.00 93.56 270 VAL A N 1
ATOM 2052 C CA . VAL A 1 270 ? -11.212 2.914 20.384 1.00 93.56 270 VAL A CA 1
ATOM 2053 C C . VAL A 1 270 ? -10.060 3.759 20.934 1.00 93.56 270 VAL A C 1
ATOM 2055 O O . VAL A 1 270 ? -8.907 3.324 20.884 1.00 93.56 270 VAL A O 1
ATOM 2058 N N . GLU A 1 271 ? -10.361 4.961 21.436 1.00 93.06 271 GLU A N 1
ATOM 2059 C CA . GLU A 1 271 ? -9.417 5.892 22.062 1.00 93.06 271 GLU A CA 1
ATOM 2060 C C . GLU A 1 271 ? -8.168 6.170 21.198 1.00 93.06 271 GLU A C 1
ATOM 2062 O O . GLU A 1 271 ? -7.031 6.056 21.663 1.00 93.06 271 GLU A O 1
ATOM 2067 N N . LEU A 1 272 ? -8.360 6.497 19.916 1.00 93.00 272 LEU A N 1
ATOM 2068 C CA . LEU A 1 272 ? -7.286 6.833 18.974 1.00 93.00 272 LEU A CA 1
ATOM 2069 C C . LEU A 1 272 ? -7.312 8.311 18.577 1.00 93.00 272 LEU A C 1
ATOM 2071 O O . LEU A 1 272 ? -8.306 8.819 18.060 1.00 93.00 272 LEU A O 1
ATOM 2075 N N . GLU A 1 273 ? -6.170 8.982 18.745 1.00 91.38 273 GLU A N 1
ATOM 2076 C CA . GLU A 1 273 ? -6.012 10.409 18.425 1.00 91.38 273 GLU A CA 1
ATOM 2077 C C . GLU A 1 273 ? -5.728 10.680 16.940 1.00 91.38 273 GLU A C 1
ATOM 2079 O O . GLU A 1 273 ? -5.998 11.774 16.424 1.00 91.38 273 GLU A O 1
ATOM 2084 N N . GLU A 1 274 ? -5.176 9.679 16.256 1.00 90.44 274 GLU A N 1
ATOM 2085 C CA . GLU A 1 274 ? -5.035 9.599 14.806 1.00 90.44 274 GLU A CA 1
ATOM 2086 C C . GLU A 1 274 ? -5.487 8.208 14.370 1.00 90.44 274 GLU A C 1
ATOM 2088 O O . GLU A 1 274 ? -5.189 7.215 15.027 1.00 90.44 274 GLU A O 1
ATOM 2093 N N . THR A 1 275 ? -6.222 8.144 13.267 1.00 91.94 275 THR A N 1
ATOM 2094 C CA . THR A 1 275 ? -6.885 6.918 12.811 1.00 91.94 275 THR A CA 1
ATOM 2095 C C . THR A 1 275 ? -6.660 6.624 11.350 1.00 91.94 275 THR A C 1
ATOM 2097 O O . THR A 1 275 ? -6.978 5.530 10.902 1.00 91.94 275 THR A O 1
ATOM 2100 N N . ARG A 1 276 ? -6.135 7.567 10.574 1.00 91.94 276 ARG A N 1
ATOM 2101 C CA . ARG A 1 276 ? -6.010 7.385 9.133 1.00 91.94 276 ARG A CA 1
ATOM 2102 C C . ARG A 1 276 ? -4.700 6.701 8.805 1.00 91.94 276 ARG A C 1
ATOM 2104 O O . ARG A 1 276 ? -3.639 7.091 9.293 1.00 91.94 276 ARG A O 1
ATOM 2111 N N . ILE A 1 277 ? -4.777 5.757 7.881 1.00 92.81 277 ILE A N 1
ATOM 2112 C CA . ILE A 1 277 ? -3.605 5.260 7.176 1.00 92.81 277 ILE A CA 1
ATOM 2113 C C . ILE A 1 277 ? -3.367 6.153 5.962 1.00 92.81 277 ILE A C 1
ATOM 2115 O O . ILE A 1 277 ? -4.242 6.350 5.122 1.00 92.81 277 ILE A O 1
ATOM 2119 N N . ASP A 1 278 ? -2.163 6.705 5.892 1.00 90.44 278 ASP A N 1
ATOM 2120 C CA . ASP A 1 278 ? -1.632 7.421 4.740 1.00 90.44 278 ASP A CA 1
ATOM 2121 C C . ASP A 1 278 ? -0.174 6.989 4.504 1.00 90.44 278 ASP A C 1
ATOM 2123 O O . ASP A 1 278 ? 0.348 6.161 5.258 1.00 90.44 278 ASP A O 1
ATOM 2127 N N . PHE A 1 279 ? 0.482 7.511 3.465 1.00 88.19 279 PHE A N 1
ATOM 2128 C CA . PHE A 1 279 ? 1.859 7.155 3.108 1.00 88.19 279 PHE A CA 1
ATOM 2129 C C . PHE A 1 279 ? 2.838 7.248 4.290 1.00 88.19 279 PHE A C 1
ATOM 2131 O O . PHE A 1 279 ? 3.729 6.413 4.418 1.00 88.19 279 PHE A O 1
ATOM 2138 N N . GLY A 1 280 ? 2.677 8.247 5.162 1.00 88.56 280 GLY A N 1
ATOM 2139 C CA . GLY A 1 280 ? 3.513 8.419 6.347 1.00 88.56 280 GLY A CA 1
ATOM 2140 C C . GLY A 1 280 ? 2.974 7.669 7.564 1.00 88.56 280 GLY A C 1
ATOM 2141 O O . GLY A 1 280 ? 3.699 6.916 8.213 1.00 88.56 280 GLY A O 1
ATOM 2142 N N . LYS A 1 281 ? 1.692 7.848 7.883 1.00 90.12 281 LYS A N 1
ATOM 2143 C CA . LYS A 1 281 ? 1.082 7.308 9.108 1.00 90.12 281 LYS A CA 1
ATOM 2144 C C . LYS A 1 281 ? 1.030 5.788 9.112 1.00 90.12 281 LYS A C 1
ATOM 2146 O O . LYS A 1 281 ? 1.251 5.184 10.157 1.00 90.12 281 LYS A O 1
ATOM 2151 N N . GLY A 1 282 ? 0.832 5.169 7.944 1.00 90.19 282 GLY A N 1
ATOM 2152 C CA . GLY A 1 282 ? 0.848 3.712 7.791 1.00 90.19 282 GLY A CA 1
ATOM 2153 C C . GLY A 1 282 ? 2.180 3.068 8.190 1.00 90.19 282 GLY A C 1
ATOM 2154 O O . GLY A 1 282 ? 2.201 1.888 8.534 1.00 90.19 282 GLY A O 1
ATOM 2155 N N . VAL A 1 283 ? 3.269 3.848 8.198 1.00 91.94 283 VAL A N 1
ATOM 2156 C CA . VAL A 1 283 ? 4.621 3.412 8.582 1.00 91.94 283 VAL A CA 1
ATOM 2157 C C . VAL A 1 283 ? 5.142 4.063 9.872 1.00 91.94 283 VAL A C 1
ATOM 2159 O O . VAL A 1 283 ? 6.291 3.839 10.249 1.00 91.94 283 VAL A O 1
ATOM 2162 N N . GLY A 1 284 ? 4.309 4.842 10.574 1.00 89.31 284 GLY A N 1
ATOM 2163 C CA . GLY A 1 284 ? 4.651 5.468 11.857 1.00 89.31 284 GLY A CA 1
ATOM 2164 C C . GLY A 1 284 ? 5.231 6.883 11.785 1.00 89.31 284 GLY A C 1
ATOM 2165 O O . GLY A 1 284 ? 5.777 7.369 12.775 1.00 89.31 284 GLY A O 1
ATOM 2166 N N . HIS A 1 285 ? 5.109 7.577 10.651 1.00 87.94 285 HIS A N 1
ATOM 2167 C CA . HIS A 1 285 ? 5.424 9.004 10.571 1.00 87.94 285 HIS A CA 1
ATOM 2168 C C . HIS A 1 285 ? 4.211 9.850 10.963 1.00 87.94 285 HIS A C 1
ATOM 2170 O O . HIS A 1 285 ? 3.233 9.943 10.221 1.00 87.94 285 HIS A O 1
ATOM 2176 N N . PHE A 1 286 ? 4.303 10.519 12.111 1.00 83.81 286 PHE A N 1
ATOM 2177 C CA . PHE A 1 286 ? 3.233 11.364 12.634 1.00 83.81 286 PHE A CA 1
ATOM 2178 C C . PHE A 1 286 ? 3.606 12.843 12.596 1.00 83.81 286 PHE A C 1
ATOM 2180 O O . PHE A 1 286 ? 4.644 13.255 13.115 1.00 83.81 286 PHE A O 1
ATOM 2187 N N . LEU A 1 287 ? 2.702 13.663 12.056 1.00 81.62 287 LEU A N 1
ATOM 2188 C CA . LEU A 1 287 ? 2.694 15.093 12.340 1.00 81.62 287 LEU A CA 1
ATOM 2189 C C . LEU A 1 287 ? 1.968 15.306 13.670 1.00 81.62 287 LEU A C 1
ATOM 2191 O O . LEU A 1 287 ? 0.742 15.240 13.743 1.00 81.62 287 LEU A O 1
ATOM 2195 N N . VAL A 1 288 ? 2.729 15.548 14.734 1.00 81.56 288 VAL A N 1
ATOM 2196 C CA . VAL A 1 288 ? 2.177 15.681 16.085 1.00 81.56 288 VAL A CA 1
ATOM 2197 C C . VAL A 1 288 ? 1.676 17.108 16.311 1.00 81.56 288 VAL A C 1
ATOM 2199 O O . VAL A 1 288 ? 2.373 17.948 16.873 1.00 81.56 288 VAL A O 1
ATOM 2202 N N . ALA A 1 289 ? 0.457 17.384 15.844 1.00 75.75 289 ALA A N 1
ATOM 2203 C CA . ALA A 1 289 ? -0.215 18.669 16.053 1.00 75.75 289 ALA A CA 1
ATOM 2204 C C . ALA A 1 289 ? -0.976 18.748 17.394 1.00 75.75 289 ALA A C 1
ATOM 2206 O O . ALA A 1 289 ? -1.216 19.841 17.901 1.00 75.75 289 ALA A O 1
ATOM 2207 N N . LYS A 1 290 ? -1.345 17.599 17.984 1.00 82.44 290 LYS A N 1
ATOM 2208 C CA . LYS A 1 290 ? -2.108 17.506 19.241 1.00 82.44 290 LYS A CA 1
ATOM 2209 C C . LYS A 1 290 ? -1.225 17.059 20.400 1.00 82.44 290 LYS A C 1
ATOM 2211 O O . LYS A 1 290 ? -0.465 16.099 20.269 1.00 82.44 290 LYS A O 1
ATOM 2216 N N . ALA A 1 291 ? -1.404 17.681 21.565 1.00 88.19 291 ALA A N 1
ATOM 2217 C CA . ALA A 1 291 ? -0.754 17.236 22.797 1.00 88.19 291 ALA A CA 1
ATOM 2218 C C . ALA A 1 291 ? -1.181 15.809 23.187 1.00 88.19 291 ALA A C 1
ATOM 2220 O O . ALA A 1 291 ? -0.324 15.009 23.538 1.00 88.19 291 ALA A O 1
ATOM 2221 N N . ALA A 1 292 ? -2.465 15.467 23.035 1.00 89.00 292 ALA A N 1
ATOM 2222 C CA . ALA A 1 292 ? -2.976 14.126 23.329 1.00 89.00 292 ALA A CA 1
ATOM 2223 C C . ALA A 1 292 ? -2.324 13.044 22.450 1.00 89.00 292 ALA A C 1
ATOM 2225 O O . ALA A 1 292 ? -1.852 12.039 22.971 1.00 89.00 292 ALA A O 1
ATOM 2226 N N . LEU A 1 293 ? -2.178 13.293 21.140 1.00 89.19 293 LEU A N 1
ATOM 2227 C CA . LEU A 1 293 ? -1.452 12.388 20.238 1.00 89.19 293 LEU A CA 1
ATOM 2228 C C . LEU A 1 293 ? 0.014 12.225 20.661 1.00 89.19 293 LEU A C 1
ATOM 2230 O O . LEU A 1 293 ? 0.549 11.119 20.639 1.00 89.19 293 LEU A O 1
ATOM 2234 N N . ARG A 1 294 ? 0.671 13.319 21.075 1.00 90.81 294 ARG A N 1
ATOM 2235 C CA . ARG A 1 294 ? 2.043 13.265 21.598 1.00 90.81 294 ARG A CA 1
ATOM 2236 C C . ARG A 1 294 ? 2.132 12.340 22.809 1.00 90.81 294 ARG A C 1
ATOM 2238 O O . ARG A 1 294 ? 3.019 11.495 22.848 1.00 90.81 294 ARG A O 1
ATOM 2245 N N . THR A 1 295 ? 1.234 12.520 23.774 1.00 91.69 295 THR A N 1
ATOM 2246 C CA . THR A 1 295 ? 1.140 11.695 24.982 1.00 91.69 295 THR A CA 1
ATOM 2247 C C . THR A 1 295 ? 0.911 10.234 24.610 1.00 91.69 295 THR A C 1
ATOM 2249 O O . THR A 1 295 ? 1.705 9.385 24.996 1.00 91.69 295 THR A O 1
ATOM 2252 N N . GLN A 1 296 ? -0.079 9.951 23.760 1.00 90.88 296 GLN A N 1
ATOM 2253 C CA . GLN A 1 296 ? -0.390 8.601 23.295 1.00 90.88 296 GLN A CA 1
ATOM 2254 C C . GLN A 1 296 ? 0.821 7.910 22.640 1.00 90.88 296 GLN A C 1
ATOM 2256 O O . GLN A 1 296 ? 1.103 6.758 22.952 1.00 90.88 296 GLN A O 1
ATOM 2261 N N . ILE A 1 297 ? 1.577 8.606 21.784 1.00 90.56 297 ILE A N 1
ATOM 2262 C CA . ILE A 1 297 ? 2.766 8.044 21.117 1.00 90.56 297 ILE A CA 1
ATOM 2263 C C . ILE A 1 297 ? 3.930 7.826 22.094 1.00 90.56 297 ILE A C 1
ATOM 2265 O O . ILE A 1 297 ? 4.607 6.799 22.021 1.00 90.56 297 ILE A O 1
ATOM 2269 N N . LEU A 1 298 ? 4.210 8.798 22.968 1.00 88.50 298 LEU A N 1
ATOM 2270 C CA . LEU A 1 298 ? 5.366 8.737 23.869 1.00 88.50 298 LEU A CA 1
ATOM 2271 C C . LEU A 1 298 ? 5.153 7.767 25.035 1.00 88.50 298 LEU A C 1
ATOM 2273 O O . LEU A 1 298 ? 6.108 7.118 25.450 1.00 88.50 298 LEU A O 1
ATOM 2277 N N . GLU A 1 299 ? 3.928 7.668 25.550 1.00 88.06 299 GLU A N 1
ATOM 2278 C CA . GLU A 1 299 ? 3.594 6.836 26.711 1.00 88.06 299 GLU A CA 1
ATOM 2279 C C . GLU A 1 299 ? 3.088 5.449 26.304 1.00 88.06 299 GLU A C 1
ATOM 2281 O O . GLU A 1 299 ? 3.483 4.459 26.913 1.00 88.06 299 GLU A O 1
ATOM 2286 N N . GLY A 1 300 ? 2.266 5.356 25.253 1.00 75.50 300 GLY A N 1
ATOM 2287 C CA . GLY A 1 300 ? 1.744 4.083 24.737 1.00 75.50 300 GLY A CA 1
ATOM 2288 C C . GLY A 1 300 ? 2.746 3.299 23.886 1.00 75.50 300 GLY A C 1
ATOM 2289 O O . GLY A 1 300 ? 2.542 2.120 23.625 1.00 75.50 300 GLY A O 1
ATOM 2290 N N . GLY A 1 301 ? 3.847 3.933 23.473 1.00 84.44 301 GLY A N 1
ATOM 2291 C CA . GLY A 1 301 ? 4.830 3.356 22.563 1.00 84.44 301 GLY A CA 1
ATOM 2292 C C . GLY A 1 301 ? 4.393 3.507 21.106 1.00 84.44 301 GLY A C 1
ATOM 2293 O O . GLY A 1 301 ? 3.383 2.962 20.671 1.00 84.44 301 GLY A O 1
ATOM 2294 N N . GLY A 1 302 ? 5.180 4.238 20.312 1.00 88.19 302 GLY A N 1
ATOM 2295 C CA . GLY A 1 302 ? 4.792 4.600 18.943 1.00 88.19 302 GLY A CA 1
ATOM 2296 C C . GLY A 1 302 ? 4.454 3.418 18.023 1.00 88.19 302 GLY A C 1
ATOM 2297 O O . GLY A 1 302 ? 3.601 3.563 17.155 1.00 88.19 302 GLY A O 1
ATOM 2298 N N . GLU A 1 303 ? 5.068 2.247 18.218 1.00 91.12 303 GLU A N 1
ATOM 2299 C CA . GLU A 1 303 ? 4.721 1.043 17.448 1.00 91.12 303 GLU A CA 1
ATOM 2300 C C . GLU A 1 303 ? 3.336 0.489 17.812 1.00 91.12 303 GLU A C 1
ATOM 2302 O O . GLU A 1 303 ? 2.587 0.102 16.914 1.00 91.12 303 GLU A O 1
ATOM 2307 N N . ASP A 1 304 ? 2.973 0.487 19.097 1.00 92.25 304 ASP A N 1
ATOM 2308 C CA . ASP A 1 304 ? 1.655 0.034 19.551 1.00 92.25 304 ASP A CA 1
ATOM 2309 C C . ASP A 1 304 ? 0.548 0.917 18.969 1.00 92.25 304 ASP A C 1
ATOM 2311 O O . ASP A 1 304 ? -0.419 0.420 18.394 1.00 92.25 304 ASP A O 1
ATOM 2315 N N . VAL A 1 305 ? 0.748 2.238 18.989 1.00 93.81 305 VAL A N 1
ATOM 2316 C CA . VAL A 1 305 ? -0.188 3.192 18.377 1.00 93.81 305 VAL A CA 1
ATOM 2317 C C . VAL A 1 305 ? -0.374 2.905 16.886 1.00 93.81 305 VAL A C 1
ATOM 2319 O O . VAL A 1 305 ? -1.506 2.844 16.410 1.00 93.81 305 VAL A O 1
ATOM 2322 N N . VAL A 1 306 ? 0.712 2.665 16.144 1.00 95.38 306 VAL A N 1
ATOM 2323 C CA . VAL A 1 306 ? 0.632 2.295 14.719 1.00 95.38 306 VAL A CA 1
ATOM 2324 C C . VAL A 1 306 ? -0.171 1.008 14.536 1.00 95.38 306 VAL A C 1
ATOM 2326 O O . VAL A 1 306 ? -1.062 0.953 13.692 1.00 95.38 306 VAL A O 1
ATOM 2329 N N . ARG A 1 307 ? 0.088 -0.021 15.342 1.00 96.19 307 ARG A N 1
ATOM 2330 C CA . ARG A 1 307 ? -0.642 -1.294 15.287 1.00 96.19 307 ARG A CA 1
ATOM 2331 C C . ARG A 1 307 ? -2.128 -1.137 15.603 1.00 96.19 307 ARG A C 1
ATOM 2333 O O . ARG A 1 307 ? -2.954 -1.733 14.916 1.00 96.19 307 ARG A O 1
ATOM 2340 N N . ARG A 1 308 ? -2.488 -0.302 16.579 1.00 96.38 308 ARG A N 1
ATOM 2341 C CA . ARG A 1 308 ? -3.888 0.034 16.883 1.00 96.38 308 ARG A CA 1
ATOM 2342 C C . ARG A 1 308 ? -4.566 0.765 15.726 1.00 96.38 308 ARG A C 1
ATOM 2344 O O . ARG A 1 308 ? -5.713 0.457 15.419 1.00 96.38 308 ARG A O 1
ATOM 2351 N N . ILE A 1 309 ? -3.861 1.664 15.033 1.00 96.38 309 ILE A N 1
ATOM 2352 C CA . ILE A 1 309 ? -4.367 2.303 13.806 1.00 96.38 309 ILE A CA 1
ATOM 2353 C C . ILE A 1 309 ? -4.648 1.247 12.731 1.00 96.38 309 ILE A C 1
ATOM 2355 O O . ILE A 1 309 ? -5.712 1.272 12.114 1.00 96.38 309 ILE A O 1
ATOM 2359 N N . TRP A 1 310 ? -3.744 0.289 12.527 1.00 97.81 310 TRP A N 1
ATOM 2360 C CA . TRP A 1 310 ? -3.966 -0.818 11.592 1.00 97.81 310 TRP A CA 1
ATOM 2361 C C . TRP A 1 310 ? -5.169 -1.693 11.974 1.00 97.81 310 TRP A C 1
ATOM 2363 O O . TRP A 1 310 ? -5.983 -2.001 11.106 1.00 97.81 310 TRP A O 1
ATOM 2373 N N . ALA A 1 311 ? -5.341 -2.016 13.257 1.00 97.62 311 ALA A N 1
ATOM 2374 C CA . ALA A 1 311 ? -6.509 -2.745 13.759 1.00 97.62 311 ALA A CA 1
ATOM 2375 C C . ALA A 1 311 ? -7.829 -1.967 13.577 1.00 97.62 311 ALA A C 1
ATOM 2377 O O . ALA A 1 311 ? -8.851 -2.549 13.205 1.00 97.62 311 ALA A O 1
ATOM 2378 N N . PHE A 1 312 ? -7.814 -0.645 13.772 1.00 97.88 312 PHE A N 1
ATOM 2379 C CA . PHE A 1 312 ? -8.966 0.217 13.492 1.00 97.88 312 PHE A CA 1
ATOM 2380 C C . PHE A 1 312 ? -9.319 0.237 11.996 1.00 97.88 312 PHE A C 1
ATOM 2382 O O . PHE A 1 312 ? -10.493 0.237 11.638 1.00 97.88 312 PHE A O 1
ATOM 2389 N N . ASN A 1 313 ? -8.318 0.187 11.111 1.00 97.56 313 ASN A N 1
ATOM 2390 C CA . ASN A 1 313 ? -8.487 0.150 9.651 1.00 97.56 313 ASN A CA 1
ATOM 2391 C C . ASN A 1 313 ? -8.660 -1.272 9.091 1.00 97.56 313 ASN A C 1
ATOM 2393 O O . ASN A 1 313 ? -8.401 -1.510 7.910 1.00 97.56 313 ASN A O 1
ATOM 2397 N N . ARG A 1 314 ? -9.085 -2.239 9.907 1.00 97.31 314 ARG A N 1
ATOM 2398 C CA . ARG A 1 314 ? -9.359 -3.590 9.414 1.00 97.31 314 ARG A CA 1
ATOM 2399 C C . ARG A 1 314 ? -10.609 -3.636 8.538 1.00 97.31 314 ARG A C 1
ATOM 2401 O O . ARG A 1 314 ? -11.555 -2.864 8.713 1.00 97.31 314 ARG A O 1
ATOM 2408 N N . ILE A 1 315 ? -10.614 -4.607 7.634 1.00 97.06 315 ILE A N 1
ATOM 2409 C CA . ILE A 1 315 ? -11.762 -4.978 6.810 1.00 97.06 315 ILE A CA 1
ATOM 2410 C C . ILE A 1 315 ? -12.158 -6.404 7.227 1.00 97.06 315 ILE A C 1
ATOM 2412 O O . ILE A 1 315 ? -11.370 -7.329 7.002 1.00 97.06 315 ILE A O 1
ATOM 2416 N N . PRO A 1 316 ? -13.338 -6.612 7.842 1.00 95.06 316 PRO A N 1
ATOM 2417 C CA . PRO A 1 316 ? -13.792 -7.946 8.233 1.00 95.06 316 PRO A CA 1
ATOM 2418 C C . PRO A 1 316 ? -13.779 -8.936 7.056 1.00 95.06 316 PRO A C 1
ATOM 2420 O O . PRO A 1 316 ? -14.187 -8.598 5.947 1.00 95.06 316 PRO A O 1
ATOM 2423 N N . GLY A 1 317 ? -13.273 -10.154 7.280 1.00 94.44 317 GLY A N 1
ATOM 2424 C CA . GLY A 1 317 ? -13.184 -11.204 6.250 1.00 94.44 317 GLY A CA 1
ATOM 2425 C C . GLY A 1 317 ? -12.107 -10.992 5.172 1.00 94.44 317 GLY A C 1
ATOM 2426 O O . GLY A 1 317 ? -11.942 -11.842 4.295 1.00 94.44 317 GLY A O 1
ATOM 2427 N N . LEU A 1 318 ? -11.331 -9.900 5.223 1.00 96.06 318 LEU A N 1
ATOM 2428 C CA . LEU A 1 318 ? -10.316 -9.600 4.206 1.00 96.06 318 LEU A CA 1
ATOM 2429 C C . LEU A 1 318 ? -9.251 -10.690 4.090 1.00 96.06 318 LEU A C 1
ATOM 2431 O O . LEU A 1 318 ? -8.810 -11.004 2.986 1.00 96.06 318 LEU A O 1
ATOM 2435 N N . ARG A 1 319 ? -8.850 -11.276 5.220 1.00 95.12 319 ARG A N 1
ATOM 2436 C CA . ARG A 1 319 ? -7.842 -12.332 5.238 1.00 95.12 319 ARG A CA 1
ATOM 2437 C C . ARG A 1 319 ? -8.259 -13.532 4.391 1.00 95.12 319 ARG A C 1
ATOM 2439 O O . ARG A 1 319 ? -7.515 -13.933 3.503 1.00 95.12 319 ARG A O 1
ATOM 2446 N N . GLU A 1 320 ? -9.461 -14.050 4.623 1.00 94.38 320 GLU A N 1
ATOM 2447 C CA . GLU A 1 320 ? -10.003 -15.188 3.873 1.00 94.38 320 GLU A CA 1
ATOM 2448 C C . GLU A 1 320 ? -10.142 -14.868 2.380 1.00 94.38 320 GLU A C 1
ATOM 2450 O O . GLU A 1 320 ? -9.850 -15.708 1.530 1.00 94.38 320 GLU A O 1
ATOM 2455 N N . LEU A 1 321 ? -10.537 -13.634 2.043 1.00 95.12 321 LEU A N 1
ATOM 2456 C CA . LEU A 1 321 ? -10.609 -13.173 0.656 1.00 95.12 321 LEU A CA 1
ATOM 2457 C C . LEU A 1 321 ? -9.241 -13.182 -0.035 1.00 95.12 321 LEU A C 1
ATOM 2459 O O . LEU A 1 321 ? -9.142 -13.626 -1.181 1.00 95.12 321 LEU A O 1
ATOM 2463 N N . VAL A 1 322 ? -8.209 -12.680 0.644 1.00 96.38 322 VAL A N 1
ATOM 2464 C CA . VAL A 1 322 ? -6.835 -12.620 0.131 1.00 96.38 322 VAL A CA 1
ATOM 2465 C C . VAL A 1 322 ? -6.253 -14.022 -0.016 1.00 96.38 322 VAL A C 1
ATOM 2467 O O . VAL A 1 322 ? -5.744 -14.350 -1.087 1.00 96.38 322 VAL A O 1
ATOM 2470 N N . ASP A 1 323 ? -6.387 -14.866 1.007 1.00 95.00 323 ASP A N 1
ATOM 2471 C CA . ASP A 1 323 ? -5.899 -16.247 0.973 1.00 95.00 323 ASP A CA 1
ATOM 2472 C C . ASP A 1 323 ? -6.593 -17.037 -0.154 1.00 95.00 323 ASP A C 1
ATOM 2474 O O . ASP A 1 323 ? -5.929 -17.665 -0.981 1.00 95.00 323 ASP A O 1
ATOM 2478 N N . GLY A 1 324 ? -7.917 -16.898 -0.299 1.00 94.75 324 GLY A N 1
ATOM 2479 C CA . GLY A 1 324 ? -8.672 -17.532 -1.383 1.00 94.75 324 GLY A CA 1
ATOM 2480 C C . GLY A 1 324 ? -8.267 -17.059 -2.787 1.00 94.75 324 GLY A C 1
ATOM 2481 O O . GLY A 1 324 ? -8.254 -17.860 -3.729 1.00 94.75 324 GLY A O 1
ATOM 2482 N N . PHE A 1 325 ? -7.904 -15.780 -2.946 1.00 95.75 325 PHE A N 1
ATOM 2483 C CA . PHE A 1 325 ? -7.337 -15.272 -4.199 1.00 95.75 325 PHE A CA 1
ATOM 2484 C C . PHE A 1 325 ? -5.968 -15.893 -4.480 1.00 95.75 325 PHE A C 1
ATOM 2486 O O . PHE A 1 325 ? -5.751 -16.395 -5.582 1.00 95.75 325 PHE A O 1
ATOM 2493 N N . ILE A 1 326 ? -5.063 -15.888 -3.496 1.00 95.19 326 ILE A N 1
ATOM 2494 C CA . ILE A 1 326 ? -3.699 -16.415 -3.637 1.00 95.19 326 ILE A CA 1
ATOM 2495 C C . ILE A 1 326 ? -3.730 -17.900 -4.008 1.00 95.19 326 ILE A C 1
ATOM 2497 O O . ILE A 1 326 ? -3.006 -18.311 -4.921 1.00 95.19 326 ILE A O 1
ATOM 2501 N N . ASP A 1 327 ? -4.597 -18.688 -3.374 1.00 92.31 327 ASP A N 1
ATOM 2502 C CA . ASP A 1 327 ? -4.760 -20.113 -3.666 1.00 92.31 327 ASP A CA 1
ATOM 2503 C C . ASP A 1 327 ? -5.230 -20.345 -5.108 1.00 92.31 327 ASP A C 1
ATOM 2505 O O . ASP A 1 327 ? -4.647 -21.144 -5.848 1.00 92.31 327 ASP A O 1
ATOM 2509 N N . CYS A 1 328 ? -6.253 -19.613 -5.557 1.00 90.56 328 CYS A N 1
ATOM 2510 C CA . CYS A 1 328 ? -6.758 -19.745 -6.926 1.00 90.56 328 CYS A CA 1
ATOM 2511 C C . CYS A 1 328 ? -5.728 -19.285 -7.956 1.00 90.56 328 CYS A C 1
ATOM 2513 O O . CYS A 1 328 ? -5.478 -19.985 -8.943 1.00 90.56 328 CYS A O 1
ATOM 2515 N N . TRP A 1 329 ? -5.084 -18.148 -7.696 1.00 90.88 329 TRP A N 1
ATOM 2516 C CA . TRP A 1 329 ? -4.076 -17.577 -8.576 1.00 90.88 329 TRP A CA 1
ATOM 2517 C C . TRP A 1 329 ? -2.871 -18.509 -8.724 1.00 90.88 329 TRP A C 1
ATOM 2519 O O . TRP A 1 329 ? -2.385 -18.723 -9.840 1.00 90.88 329 TRP A O 1
ATOM 2529 N N . SER A 1 330 ? -2.424 -19.127 -7.629 1.00 86.69 330 SER A N 1
ATOM 2530 C CA . SER A 1 330 ? -1.316 -20.091 -7.624 1.00 86.69 330 SER A CA 1
ATOM 2531 C C . SER A 1 330 ? -1.649 -21.363 -8.406 1.00 86.69 330 SER A C 1
ATOM 2533 O O . SER A 1 330 ? -0.786 -21.911 -9.088 1.00 86.69 330 SER A O 1
ATOM 2535 N N . LEU A 1 331 ? -2.913 -21.797 -8.379 1.00 84.69 331 LEU A N 1
ATOM 2536 C CA . LEU A 1 331 ? -3.400 -22.968 -9.115 1.00 84.69 331 LEU A CA 1
ATOM 2537 C C . LEU A 1 331 ? -3.803 -22.669 -10.570 1.00 84.69 331 LEU A C 1
ATOM 2539 O O . LEU A 1 331 ? -4.235 -23.581 -11.274 1.00 84.69 331 LEU A O 1
ATOM 2543 N N . GLY A 1 332 ? -3.710 -21.412 -11.023 1.00 81.06 332 GLY A N 1
ATOM 2544 C CA . GLY A 1 332 ? -4.190 -20.999 -12.348 1.00 81.06 332 GLY A CA 1
ATOM 2545 C C . GLY A 1 332 ? -5.705 -21.159 -12.521 1.00 81.06 332 GLY A C 1
ATOM 2546 O O . GLY A 1 332 ? -6.190 -21.306 -13.641 1.00 81.06 332 GLY A O 1
ATOM 2547 N N . LYS A 1 333 ? -6.448 -21.173 -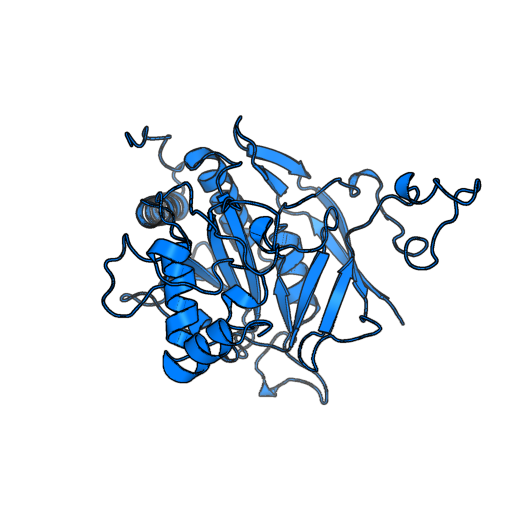11.413 1.00 77.69 333 LYS A N 1
ATOM 2548 C CA . LYS A 1 333 ? -7.907 -21.260 -11.397 1.00 77.69 333 LYS A CA 1
ATOM 2549 C C . LYS A 1 333 ? -8.499 -19.852 -11.400 1.00 77.69 333 LYS A C 1
ATOM 2551 O O . LYS A 1 333 ? -7.875 -18.937 -10.858 1.00 77.69 333 LYS A O 1
ATOM 2556 N N . PRO A 1 334 ? -9.704 -19.659 -11.965 1.00 72.00 334 PRO A N 1
ATOM 2557 C CA . PRO A 1 334 ? -10.421 -18.416 -11.738 1.00 72.00 334 PRO A CA 1
ATOM 2558 C C . PRO A 1 334 ? -10.611 -18.225 -10.225 1.00 72.00 334 PRO A C 1
ATOM 2560 O O . PRO A 1 334 ? -10.839 -19.216 -9.520 1.00 72.00 334 PRO A O 1
ATOM 2563 N N . PRO A 1 335 ? -10.515 -16.985 -9.713 1.00 71.38 335 PRO A N 1
ATOM 2564 C CA . PRO A 1 335 ? -10.855 -16.718 -8.326 1.00 71.38 335 PRO A CA 1
ATOM 2565 C C . PRO A 1 335 ? -12.304 -17.157 -8.063 1.00 71.38 335 PRO A C 1
ATOM 2567 O O . PRO A 1 335 ? -13.109 -17.212 -9.003 1.00 71.38 335 PRO A O 1
ATOM 2570 N N . PRO A 1 336 ? -12.661 -17.492 -6.810 1.00 67.00 336 PRO A N 1
ATOM 2571 C CA . PRO A 1 336 ? -14.005 -17.963 -6.510 1.00 67.00 336 PRO A CA 1
ATOM 2572 C C . PRO A 1 336 ? -15.041 -16.916 -6.966 1.00 67.00 336 PRO A C 1
ATOM 2574 O O . PRO A 1 336 ? -14.710 -15.730 -7.083 1.00 67.00 336 PRO A O 1
ATOM 2577 N N . PRO A 1 337 ? -16.295 -17.299 -7.250 1.00 59.81 337 PRO A N 1
ATOM 2578 C CA . PRO A 1 337 ? -17.357 -16.333 -7.521 1.00 59.81 337 PRO A CA 1
ATOM 2579 C C . PRO A 1 337 ? -17.719 -15.552 -6.246 1.00 59.81 337 PRO A C 1
ATOM 2581 O O . PRO A 1 337 ? -17.460 -16.061 -5.149 1.00 59.81 337 PRO A O 1
ATOM 2584 N N . PRO A 1 338 ? -18.307 -14.341 -6.357 1.00 56.00 338 PRO A N 1
ATOM 2585 C CA . PRO A 1 338 ? -18.877 -13.600 -5.233 1.00 56.00 338 PRO A CA 1
ATOM 2586 C C . PRO A 1 338 ? -19.810 -14.485 -4.406 1.00 56.00 338 PRO A C 1
ATOM 2588 O O . PRO A 1 338 ? -20.974 -14.663 -4.749 1.00 56.00 338 PRO A O 1
ATOM 2591 N N . SER A 1 339 ? -19.308 -15.071 -3.321 1.00 50.50 339 SER A N 1
ATOM 2592 C CA . SER A 1 339 ? -20.178 -15.540 -2.256 1.00 50.50 339 SER A CA 1
ATOM 2593 C C . SER A 1 339 ? -20.749 -14.277 -1.637 1.00 50.50 339 SER A C 1
ATOM 2595 O O . SER A 1 339 ? -19.983 -13.413 -1.208 1.00 50.50 339 SER A O 1
ATOM 2597 N N . LEU A 1 340 ? -22.073 -14.135 -1.661 1.00 41.44 340 LEU A N 1
ATOM 2598 C CA . LEU A 1 340 ? -22.768 -13.129 -0.869 1.00 41.44 340 LEU A CA 1
ATOM 2599 C C . LEU A 1 340 ? -22.278 -13.302 0.570 1.00 41.44 340 LEU A C 1
ATOM 2601 O O . LEU A 1 340 ? -22.673 -14.257 1.236 1.00 41.44 340 LEU A O 1
ATOM 2605 N N . PHE A 1 341 ? -21.368 -12.439 1.022 1.00 42.00 341 PHE A N 1
ATOM 2606 C CA . PHE A 1 341 ? -21.122 -12.283 2.443 1.00 42.00 341 PHE A CA 1
ATOM 2607 C C . PHE A 1 341 ? -22.452 -11.779 2.997 1.00 42.00 341 PHE A C 1
ATOM 2609 O O . PHE A 1 341 ? -22.835 -10.634 2.771 1.00 42.00 341 PHE A O 1
ATOM 2616 N N . GLN A 1 342 ? -23.223 -12.694 3.586 1.00 33.84 342 GLN A N 1
ATOM 2617 C CA . GLN A 1 342 ? -24.360 -12.340 4.417 1.00 33.84 342 GLN A CA 1
ATOM 2618 C C . GLN A 1 342 ? -23.764 -11.663 5.649 1.00 33.84 342 GLN A C 1
ATOM 2620 O O . GLN A 1 342 ? -23.286 -12.343 6.553 1.00 33.84 342 GLN A O 1
ATOM 2625 N N . THR A 1 343 ? -23.692 -10.335 5.609 1.00 36.84 343 THR A N 1
ATOM 2626 C CA . THR A 1 343 ? -23.551 -9.496 6.802 1.00 36.84 343 THR A CA 1
ATOM 2627 C C . THR A 1 343 ? -24.875 -9.430 7.532 1.00 36.84 343 THR A C 1
ATOM 2629 O O . THR A 1 343 ? -25.887 -9.179 6.830 1.00 36.84 343 THR A O 1
#